Protein AF-A0A1G6PQA2-F1 (afdb_monomer)

Radius of gyration: 22.51 Å; Cα contacts (8 Å, |Δi|>4): 84; chains: 1; bounding box: 74×33×62 Å

Structure (mmCIF, N/CA/C/O backbone):
data_AF-A0A1G6PQA2-F1
#
_entry.id   AF-A0A1G6PQA2-F1
#
loop_
_atom_site.group_PDB
_atom_site.id
_atom_site.type_symbol
_atom_site.label_atom_id
_atom_site.label_alt_id
_atom_site.label_comp_id
_atom_site.label_asym_id
_atom_site.label_entity_id
_atom_site.label_seq_id
_atom_site.pdbx_PDB_ins_code
_atom_site.Cartn_x
_atom_site.Cartn_y
_atom_site.Cartn_z
_atom_site.occupancy
_atom_site.B_iso_or_equiv
_atom_site.auth_seq_id
_atom_site.auth_comp_id
_atom_site.auth_asym_id
_atom_site.auth_atom_id
_atom_site.pdbx_PDB_model_num
ATOM 1 N N . MET A 1 1 ? 29.888 3.402 -13.752 1.00 51.56 1 MET A N 1
ATOM 2 C CA . MET A 1 1 ? 29.545 2.666 -12.512 1.00 51.56 1 MET A CA 1
ATOM 3 C C . MET A 1 1 ? 28.657 1.493 -12.883 1.00 51.56 1 MET A C 1
ATOM 5 O O . MET A 1 1 ? 27.609 1.711 -13.474 1.00 51.56 1 MET A O 1
ATOM 9 N N . GLY A 1 2 ? 29.122 0.264 -12.653 1.00 61.19 2 GLY A N 1
ATOM 10 C CA . GLY A 1 2 ? 28.440 -0.940 -13.133 1.00 61.19 2 GLY A CA 1
ATOM 11 C C . GLY A 1 2 ? 27.165 -1.275 -12.340 1.00 61.19 2 GLY A C 1
ATOM 12 O O . GLY A 1 2 ? 27.090 -0.960 -11.150 1.00 61.19 2 GLY A O 1
ATOM 13 N N . PRO A 1 3 ? 26.182 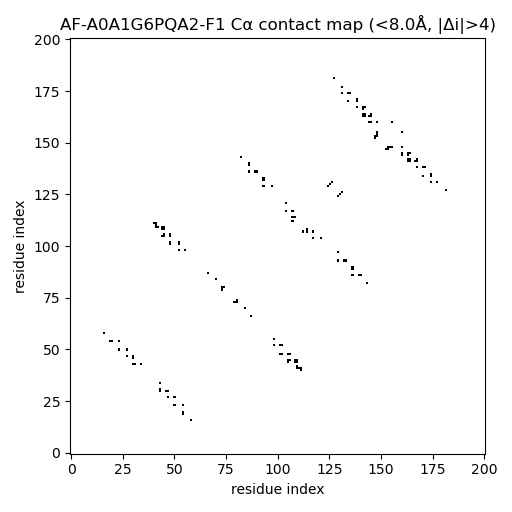-1.959 -12.957 1.00 58.78 3 PRO A N 1
ATOM 14 C CA . PRO A 1 3 ? 24.936 -2.378 -12.301 1.00 58.78 3 PRO A CA 1
ATOM 15 C C . PRO A 1 3 ? 25.154 -3.276 -11.067 1.00 58.78 3 PRO A C 1
ATOM 17 O O . PRO A 1 3 ? 24.277 -3.371 -10.211 1.00 58.78 3 PRO A O 1
ATOM 20 N N . SER A 1 4 ? 26.340 -3.874 -10.924 1.00 50.16 4 SER A N 1
ATOM 21 C CA . SER A 1 4 ? 26.757 -4.664 -9.761 1.00 50.16 4 SER A CA 1
ATOM 22 C C . SER A 1 4 ? 26.877 -3.850 -8.465 1.00 50.16 4 SER A C 1
ATOM 24 O O . SER A 1 4 ? 26.592 -4.383 -7.394 1.00 50.16 4 SER A O 1
ATOM 26 N N . MET A 1 5 ? 27.209 -2.555 -8.530 1.00 56.09 5 MET A N 1
ATOM 27 C CA . MET A 1 5 ? 27.285 -1.709 -7.327 1.00 56.09 5 MET A CA 1
ATOM 28 C C . MET A 1 5 ? 25.902 -1.336 -6.766 1.00 56.09 5 MET A C 1
ATOM 30 O O . MET A 1 5 ? 25.771 -1.112 -5.566 1.00 56.09 5 MET A O 1
ATOM 34 N N . ILE A 1 6 ? 24.853 -1.322 -7.598 1.00 52.78 6 ILE A N 1
ATOM 35 C CA . ILE A 1 6 ? 23.493 -0.950 -7.169 1.00 52.78 6 ILE A CA 1
ATOM 36 C C . ILE A 1 6 ? 22.819 -2.100 -6.402 1.00 52.78 6 ILE A C 1
ATOM 38 O O . ILE A 1 6 ? 22.112 -1.852 -5.426 1.00 52.78 6 ILE A O 1
ATOM 42 N N . LEU A 1 7 ? 23.069 -3.360 -6.783 1.00 51.31 7 LEU A N 1
ATOM 43 C CA . LEU A 1 7 ? 22.543 -4.516 -6.041 1.00 51.31 7 LEU A CA 1
ATOM 44 C C . LEU A 1 7 ? 23.201 -4.668 -4.662 1.00 51.31 7 LEU A C 1
ATOM 46 O O . LEU A 1 7 ? 22.522 -5.043 -3.708 1.00 51.31 7 LEU A O 1
ATOM 50 N N . ALA A 1 8 ? 24.488 -4.333 -4.540 1.00 53.09 8 ALA A N 1
ATOM 51 C CA . ALA A 1 8 ? 25.219 -4.421 -3.276 1.00 53.09 8 ALA A CA 1
ATOM 52 C C . ALA A 1 8 ? 24.773 -3.375 -2.239 1.00 53.09 8 ALA A C 1
ATOM 54 O O . ALA A 1 8 ? 24.941 -3.596 -1.045 1.00 53.09 8 ALA A O 1
ATOM 55 N N . GLN A 1 9 ? 24.184 -2.253 -2.669 1.00 52.81 9 GLN A N 1
ATOM 56 C CA . GLN A 1 9 ? 23.638 -1.254 -1.748 1.00 52.81 9 GLN A CA 1
ATOM 57 C C . GLN A 1 9 ? 22.196 -1.543 -1.326 1.00 52.81 9 GLN A C 1
ATOM 59 O O . GLN A 1 9 ? 21.799 -1.116 -0.249 1.00 52.81 9 GLN A O 1
ATOM 64 N N . LEU A 1 10 ? 21.413 -2.308 -2.095 1.00 51.62 10 LEU A N 1
ATOM 65 C CA . LEU A 1 10 ? 20.053 -2.670 -1.674 1.00 51.62 10 LEU A CA 1
ATOM 66 C C . LEU A 1 10 ? 20.034 -3.645 -0.484 1.00 51.62 10 LEU A C 1
ATOM 68 O O . LEU A 1 10 ? 19.106 -3.617 0.324 1.00 51.62 10 LEU A O 1
ATOM 72 N N . THR A 1 11 ? 21.048 -4.502 -0.360 1.00 55.28 11 THR A N 1
ATOM 73 C CA . THR A 1 11 ? 21.098 -5.534 0.682 1.00 55.28 11 THR A CA 1
ATOM 74 C C . THR A 1 11 ? 21.297 -4.984 2.103 1.00 55.28 11 THR A C 1
ATOM 76 O O . THR A 1 11 ? 20.494 -5.358 2.959 1.00 55.28 11 THR A O 1
ATOM 79 N N . PRO A 1 12 ? 22.251 -4.081 2.421 1.00 61.62 12 PRO A N 1
ATOM 80 C CA . PRO A 1 12 ? 22.445 -3.613 3.799 1.00 61.62 12 PRO A CA 1
ATOM 81 C C . PRO A 1 12 ? 21.242 -2.831 4.351 1.00 61.62 12 PRO A C 1
ATOM 83 O O . PRO A 1 12 ? 20.915 -2.962 5.535 1.00 61.62 12 PRO A O 1
ATOM 86 N N . PHE A 1 13 ? 20.537 -2.074 3.501 1.00 60.81 13 PHE A N 1
ATOM 87 C CA . PHE A 1 13 ? 19.320 -1.356 3.899 1.00 60.81 13 PHE A CA 1
ATOM 88 C C . PHE A 1 13 ? 18.142 -2.302 4.171 1.00 60.81 13 PHE A C 1
ATOM 90 O O . PHE A 1 13 ? 17.361 -2.069 5.093 1.00 60.81 13 PHE A O 1
ATOM 97 N N . GLY A 1 14 ? 18.036 -3.406 3.421 1.00 63.31 14 GLY A N 1
ATOM 98 C CA . GLY A 1 14 ? 17.024 -4.434 3.672 1.00 63.31 14 GLY A CA 1
ATOM 99 C C . GLY A 1 14 ? 17.181 -5.082 5.051 1.00 63.31 14 GLY A C 1
ATOM 100 O O . GLY A 1 14 ? 16.208 -5.205 5.795 1.00 63.31 14 GLY A O 1
ATOM 101 N N . TRP A 1 15 ? 18.413 -5.428 5.435 1.00 66.75 15 TRP A N 1
ATOM 102 C CA . TRP A 1 15 ? 18.694 -6.061 6.729 1.00 66.75 15 TRP A CA 1
ATOM 103 C C . TRP A 1 15 ? 18.472 -5.128 7.919 1.00 66.75 15 TRP A C 1
ATOM 105 O O . TRP A 1 15 ? 17.923 -5.555 8.933 1.00 66.75 15 TRP A O 1
ATOM 115 N N . THR A 1 16 ? 18.846 -3.852 7.798 1.00 69.81 16 THR A N 1
ATOM 116 C CA . THR A 1 16 ? 18.596 -2.856 8.854 1.00 69.81 16 THR A CA 1
ATOM 117 C C . THR A 1 16 ? 17.104 -2.609 9.053 1.00 69.81 16 THR A C 1
ATOM 119 O O . THR A 1 16 ? 16.653 -2.554 10.196 1.00 69.81 16 THR A O 1
ATOM 122 N N . LEU A 1 17 ? 16.313 -2.561 7.977 1.00 65.25 17 LEU A N 1
ATOM 123 C CA . LEU A 1 17 ? 14.852 -2.469 8.071 1.00 65.25 17 LEU A CA 1
ATOM 124 C C . LEU A 1 17 ? 14.231 -3.679 8.775 1.00 65.25 17 LEU A C 1
ATOM 126 O O . LEU A 1 17 ? 13.408 -3.507 9.675 1.00 65.25 17 LEU A O 1
ATOM 130 N N . ILE A 1 18 ? 14.649 -4.893 8.406 1.00 69.38 18 ILE A N 1
ATOM 131 C CA . ILE A 1 18 ? 14.173 -6.129 9.042 1.00 69.38 18 ILE A CA 1
ATOM 132 C C . ILE A 1 18 ? 14.554 -6.144 10.530 1.00 69.38 18 ILE A C 1
ATOM 134 O O . ILE A 1 18 ? 13.703 -6.419 11.377 1.00 69.38 18 ILE A O 1
ATOM 138 N N . ALA A 1 19 ? 15.797 -5.789 10.868 1.00 74.56 19 ALA A N 1
ATOM 139 C CA . ALA A 1 19 ? 16.272 -5.736 12.249 1.00 74.56 19 ALA A CA 1
ATOM 140 C C . ALA A 1 19 ? 15.490 -4.715 13.092 1.00 74.56 19 ALA A C 1
ATOM 142 O O . ALA A 1 19 ? 15.045 -5.041 14.193 1.00 74.56 19 ALA A O 1
ATOM 143 N N . VAL A 1 20 ? 15.253 -3.510 12.563 1.00 70.00 20 VAL A N 1
ATOM 144 C CA . VAL A 1 20 ? 14.445 -2.475 13.232 1.00 70.00 20 VAL A CA 1
ATOM 145 C C . VAL A 1 20 ? 13.002 -2.946 13.434 1.00 70.00 20 VAL A C 1
ATOM 147 O O . VAL A 1 20 ? 12.450 -2.762 14.523 1.00 70.00 20 VAL A O 1
ATOM 150 N N . MET A 1 21 ? 12.401 -3.614 12.441 1.00 69.12 21 MET A N 1
ATOM 151 C CA . MET A 1 21 ? 11.066 -4.205 12.584 1.00 69.12 21 MET A CA 1
ATOM 152 C C . MET A 1 21 ? 11.022 -5.231 13.721 1.00 69.12 21 MET A C 1
ATOM 154 O O . MET A 1 21 ? 10.142 -5.158 14.579 1.00 69.12 21 MET A O 1
ATOM 158 N N . ILE A 1 22 ? 11.980 -6.164 13.754 1.00 73.94 22 ILE A N 1
ATOM 159 C CA . ILE A 1 22 ? 12.042 -7.229 14.765 1.00 73.94 22 ILE A CA 1
ATOM 160 C C . ILE A 1 22 ? 12.225 -6.639 16.164 1.00 73.94 22 ILE A C 1
ATOM 162 O O . ILE A 1 22 ? 11.477 -6.995 17.077 1.00 73.94 22 ILE A O 1
ATOM 166 N N . VAL A 1 23 ? 13.175 -5.714 16.336 1.00 74.94 23 VAL A N 1
ATOM 167 C CA . VAL A 1 23 ? 13.426 -5.046 17.624 1.00 74.94 23 VAL A CA 1
ATOM 168 C C . VAL A 1 23 ? 12.170 -4.332 18.104 1.00 74.94 23 VAL A C 1
ATOM 170 O O . VAL A 1 23 ? 11.804 -4.441 19.276 1.00 74.94 23 VAL A O 1
ATOM 173 N N . SER A 1 24 ? 11.453 -3.664 17.204 1.00 70.00 24 SER A N 1
ATOM 174 C CA . SER A 1 24 ? 10.241 -2.973 17.607 1.00 70.00 24 SER A CA 1
ATOM 175 C C . SER A 1 24 ? 9.093 -3.907 17.986 1.00 70.00 24 SER A C 1
ATOM 177 O O . SER A 1 24 ? 8.357 -3.602 18.928 1.00 70.00 24 SER A O 1
ATOM 179 N N . VAL A 1 25 ? 8.932 -5.037 17.294 1.00 70.94 25 VAL A N 1
ATOM 180 C CA . VAL A 1 25 ? 7.960 -6.069 17.687 1.00 70.94 25 VAL A CA 1
ATOM 181 C C . VAL A 1 25 ? 8.329 -6.630 19.061 1.00 70.94 25 VAL A C 1
ATOM 183 O O . VAL A 1 25 ? 7.458 -6.770 19.919 1.00 70.94 25 VAL A O 1
ATOM 186 N N . PHE A 1 26 ? 9.618 -6.867 19.321 1.00 75.69 26 PHE A N 1
ATOM 187 C CA . PHE A 1 26 ? 10.103 -7.313 20.628 1.00 75.69 26 PHE A CA 1
ATOM 188 C C . PHE A 1 26 ? 9.786 -6.318 21.747 1.00 75.69 26 PHE A C 1
ATOM 190 O O . PHE A 1 26 ? 9.311 -6.729 22.807 1.00 75.69 26 PHE A O 1
ATOM 197 N N . ILE A 1 27 ? 10.004 -5.019 21.522 1.00 73.12 27 ILE A N 1
ATOM 198 C CA . ILE A 1 27 ? 9.677 -3.968 22.498 1.00 73.12 27 ILE A CA 1
ATOM 199 C C . ILE A 1 27 ? 8.171 -3.954 22.780 1.00 73.12 27 ILE A C 1
ATOM 201 O O . ILE A 1 27 ? 7.770 -3.948 23.947 1.00 73.12 27 ILE A O 1
ATOM 205 N N . ALA A 1 28 ? 7.342 -4.034 21.735 1.00 66.50 28 ALA A N 1
ATOM 206 C CA . ALA A 1 28 ? 5.889 -4.072 21.871 1.00 66.50 28 ALA A CA 1
ATOM 207 C C . ALA A 1 28 ? 5.407 -5.305 22.660 1.00 66.50 28 ALA A C 1
ATOM 209 O O . ALA A 1 28 ? 4.596 -5.171 23.578 1.00 66.50 28 ALA A O 1
ATOM 210 N N . LEU A 1 29 ? 5.946 -6.495 22.368 1.00 67.00 29 LEU A N 1
ATOM 211 C CA . LEU A 1 29 ? 5.621 -7.733 23.087 1.00 67.00 29 LEU A CA 1
ATOM 212 C C . LEU A 1 29 ? 6.075 -7.689 24.552 1.00 67.00 29 LEU A C 1
ATOM 214 O O . LEU A 1 29 ? 5.344 -8.130 25.443 1.00 67.00 29 LEU A O 1
ATOM 218 N N . LYS A 1 30 ? 7.260 -7.128 24.824 1.00 72.94 30 LYS A N 1
ATOM 219 C CA . LYS A 1 30 ? 7.785 -6.997 26.191 1.00 72.94 30 LYS A CA 1
ATOM 220 C C . LYS A 1 30 ? 6.944 -6.025 27.024 1.00 72.94 30 LYS A C 1
ATOM 222 O O . LYS A 1 30 ? 6.735 -6.276 28.210 1.00 72.94 30 LYS A O 1
ATOM 227 N N . PHE A 1 31 ? 6.420 -4.965 26.405 1.00 63.25 31 PHE A N 1
ATOM 228 C CA . PHE A 1 31 ? 5.457 -4.056 27.033 1.00 63.25 31 PHE A CA 1
ATOM 229 C C . PHE A 1 31 ? 4.122 -4.750 27.321 1.00 63.25 31 PHE A C 1
ATOM 231 O O . PHE A 1 31 ? 3.599 -4.637 28.431 1.00 63.25 31 PHE A O 1
ATOM 238 N N . LEU A 1 32 ? 3.612 -5.535 26.365 1.00 58.34 32 LEU A N 1
ATOM 239 C CA . LEU A 1 32 ? 2.364 -6.284 26.527 1.00 58.34 32 LEU A CA 1
ATOM 240 C C . LEU A 1 32 ? 2.436 -7.238 27.727 1.00 58.34 32 LEU A C 1
ATOM 242 O O . LEU A 1 32 ? 1.533 -7.269 28.557 1.00 58.34 32 LEU A O 1
ATOM 246 N N . LYS A 1 33 ? 3.555 -7.960 27.863 1.00 67.38 33 LYS A N 1
ATOM 247 C CA . LYS A 1 33 ? 3.751 -8.960 28.922 1.00 67.38 33 LYS A CA 1
ATOM 248 C C . LYS A 1 33 ? 3.895 -8.354 30.324 1.00 67.38 33 LYS A C 1
ATOM 250 O O . LYS A 1 33 ? 3.686 -9.053 31.308 1.00 67.38 33 LYS A O 1
ATOM 255 N N . ARG A 1 34 ? 4.263 -7.072 30.433 1.00 64.69 34 ARG A N 1
ATOM 256 C CA . ARG A 1 34 ? 4.455 -6.381 31.722 1.00 64.69 34 ARG A CA 1
ATOM 257 C C . ARG A 1 34 ? 3.184 -5.708 32.243 1.00 64.69 34 ARG A C 1
ATOM 259 O O . ARG A 1 34 ? 3.191 -5.176 33.350 1.00 64.69 34 ARG A O 1
ATOM 266 N N . THR A 1 35 ? 2.114 -5.699 31.450 1.00 57.47 35 THR A N 1
ATOM 267 C CA . THR A 1 35 ? 0.882 -4.990 31.793 1.00 57.47 35 THR A CA 1
ATOM 268 C C . THR A 1 35 ? -0.013 -5.897 32.638 1.00 57.47 35 THR A C 1
ATOM 270 O O . THR A 1 35 ? -0.510 -6.909 32.153 1.00 57.47 35 THR A O 1
ATOM 273 N N . ASN A 1 36 ? -0.201 -5.546 33.913 1.00 67.94 36 ASN A N 1
ATOM 274 C CA . ASN A 1 36 ? -1.102 -6.261 34.820 1.00 67.94 36 ASN A CA 1
ATOM 275 C C . ASN A 1 36 ? -2.562 -6.138 34.334 1.00 67.94 36 ASN A C 1
ATOM 277 O O . ASN A 1 36 ? -2.974 -5.025 33.983 1.00 67.94 36 ASN A O 1
ATOM 281 N N . PRO A 1 37 ? -3.361 -7.223 34.354 1.00 63.66 37 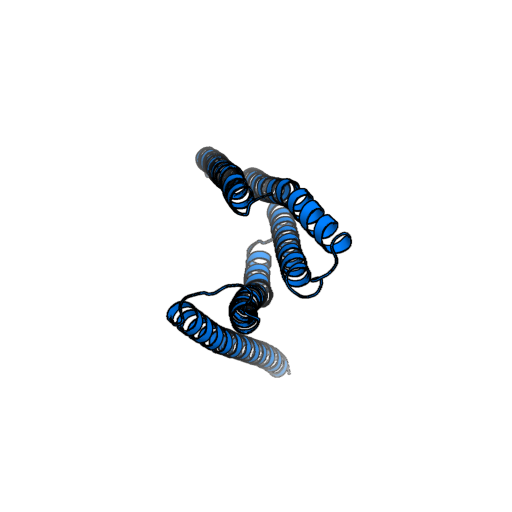PRO A N 1
ATOM 282 C CA . PRO A 1 37 ? -4.737 -7.230 33.847 1.00 63.66 37 PRO A CA 1
ATOM 283 C C . PRO A 1 37 ? -5.693 -6.293 34.605 1.00 63.66 37 PRO A C 1
ATOM 285 O O . PRO A 1 37 ? -6.714 -5.903 34.050 1.00 63.66 37 PRO A O 1
ATOM 288 N N . GLU A 1 38 ? -5.352 -5.871 35.827 1.00 73.94 38 GLU A N 1
ATOM 289 C CA . GLU A 1 38 ? -6.134 -4.888 36.598 1.00 73.94 38 GLU A CA 1
ATOM 290 C C . GLU A 1 38 ? -5.767 -3.419 36.319 1.00 73.94 38 GLU A C 1
ATOM 292 O O . GLU A 1 38 ? -6.434 -2.498 36.794 1.00 73.94 38 GLU A O 1
ATOM 297 N N . SER A 1 39 ? -4.700 -3.156 35.559 1.00 62.59 39 SER A N 1
ATOM 298 C CA . SER A 1 39 ? -4.259 -1.780 35.319 1.00 62.59 39 SER A CA 1
ATOM 299 C C . SER A 1 39 ? -5.160 -1.070 34.302 1.00 62.59 39 SER A C 1
ATOM 301 O O . SER A 1 39 ? -5.504 -1.609 33.250 1.00 62.59 39 SER A O 1
ATOM 303 N N . LYS A 1 40 ? -5.561 0.166 34.631 1.00 58.91 40 LYS A N 1
ATOM 304 C CA . LYS A 1 40 ? -6.466 0.988 33.814 1.00 58.91 40 LYS A CA 1
ATOM 305 C C . LYS A 1 40 ? -5.979 1.031 32.349 1.00 58.91 40 LYS A C 1
ATOM 307 O O . LYS A 1 40 ? -4.816 1.368 32.115 1.00 58.91 40 LYS A O 1
ATOM 312 N N . PRO A 1 41 ? -6.856 0.792 31.356 1.00 57.25 41 PRO A N 1
ATOM 313 C CA . PRO A 1 41 ? -6.491 0.540 29.952 1.00 57.25 41 PRO A CA 1
ATOM 314 C C . PRO A 1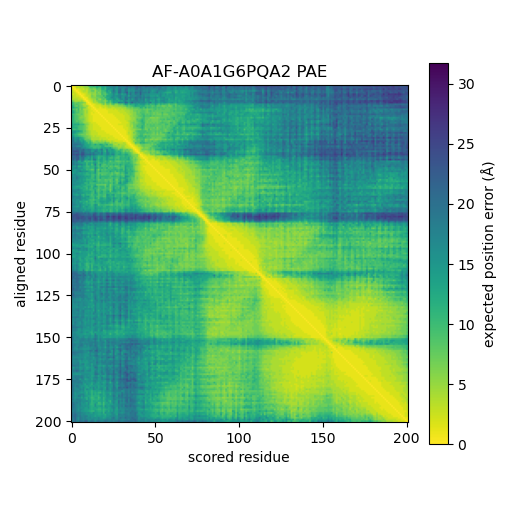 41 ? -5.808 1.706 29.208 1.00 57.25 41 PRO A C 1
ATOM 316 O O . PRO A 1 41 ? -5.445 1.561 28.043 1.00 57.25 41 PRO A O 1
ATOM 319 N N . GLY A 1 42 ? -5.610 2.861 29.849 1.00 55.75 42 GLY A N 1
ATOM 320 C CA . GLY A 1 42 ? -5.054 4.056 29.213 1.00 55.75 42 GLY A CA 1
ATOM 321 C C . GLY A 1 42 ? -3.549 3.991 28.932 1.00 55.75 42 GLY A C 1
ATOM 322 O O . GLY A 1 42 ? -3.113 4.444 27.880 1.00 55.75 42 GLY A O 1
ATOM 323 N N . CYS A 1 43 ? -2.734 3.417 29.825 1.00 63.91 43 CYS A N 1
ATOM 324 C CA . CYS A 1 43 ? -1.274 3.590 29.739 1.00 63.91 43 CYS A CA 1
ATOM 325 C C . CYS A 1 43 ? -0.603 2.636 28.729 1.00 63.91 43 CYS A C 1
ATOM 327 O O . CYS A 1 43 ? 0.253 3.044 27.944 1.00 63.91 43 CYS A O 1
ATOM 329 N N . ALA A 1 44 ? -1.042 1.374 28.678 1.00 62.91 44 ALA A N 1
ATOM 330 C CA . ALA A 1 44 ? -0.482 0.378 27.757 1.00 62.91 44 ALA A CA 1
ATOM 331 C C . ALA A 1 44 ? -0.829 0.662 26.285 1.00 62.91 44 ALA A C 1
ATOM 333 O O . ALA A 1 44 ? -0.012 0.434 25.392 1.00 62.91 44 ALA A O 1
ATOM 334 N N . GLY A 1 45 ? -2.016 1.222 26.032 1.00 64.75 45 GLY A N 1
ATOM 335 C CA . GLY A 1 45 ? -2.429 1.643 24.695 1.00 64.75 45 GLY A CA 1
ATOM 336 C C . GLY A 1 45 ? -1.563 2.757 24.126 1.00 64.75 45 GLY A C 1
ATOM 337 O O . GLY A 1 45 ? -1.137 2.681 22.975 1.00 64.75 45 GLY A O 1
ATOM 338 N N . VAL A 1 46 ? -1.257 3.767 24.946 1.00 67.19 46 VAL A N 1
ATOM 339 C CA . VAL A 1 46 ? -0.419 4.904 24.540 1.00 67.19 46 VAL A CA 1
ATOM 340 C C . VAL A 1 46 ? 0.987 4.440 24.164 1.00 67.19 46 VAL A C 1
ATOM 342 O O . VAL A 1 46 ? 1.496 4.847 23.123 1.00 67.19 46 VAL A O 1
ATOM 345 N N . ALA A 1 47 ? 1.591 3.543 24.950 1.00 68.12 47 ALA A N 1
ATOM 346 C CA . ALA A 1 47 ? 2.919 3.004 24.653 1.00 68.12 47 ALA A CA 1
ATOM 347 C C . ALA A 1 47 ? 2.953 2.219 23.328 1.00 68.12 47 ALA A C 1
ATOM 349 O O . ALA A 1 47 ? 3.889 2.364 22.538 1.00 68.12 47 ALA A O 1
ATOM 350 N N . TYR A 1 48 ? 1.915 1.428 23.047 1.00 66.81 48 TYR A N 1
ATOM 351 C CA . TYR A 1 48 ? 1.806 0.676 21.796 1.00 66.81 48 TYR A CA 1
ATOM 352 C C . TYR A 1 48 ? 1.657 1.602 20.581 1.00 66.81 48 TYR A C 1
ATOM 354 O O . TYR A 1 48 ? 2.370 1.454 19.588 1.00 66.81 48 TYR A O 1
ATOM 362 N N . VAL A 1 49 ? 0.787 2.610 20.689 1.00 69.25 49 VAL A N 1
ATOM 363 C CA . VAL A 1 49 ? 0.592 3.634 19.652 1.00 69.25 49 VAL A CA 1
ATOM 364 C C . VAL A 1 49 ? 1.878 4.417 19.404 1.00 69.25 49 VAL A C 1
ATOM 366 O O . VAL A 1 49 ? 2.275 4.584 18.254 1.00 69.25 49 VAL A O 1
ATOM 369 N N . ALA A 1 50 ? 2.553 4.860 20.467 1.00 72.06 50 ALA A N 1
ATOM 370 C CA . ALA A 1 50 ? 3.809 5.594 20.365 1.00 72.06 50 ALA A CA 1
ATOM 371 C C . ALA A 1 50 ? 4.898 4.753 19.688 1.00 72.06 50 ALA A C 1
ATOM 373 O O . ALA A 1 50 ? 5.621 5.261 18.835 1.00 72.06 50 ALA A O 1
ATOM 374 N N . THR A 1 51 ? 4.962 3.455 20.002 1.00 71.00 51 THR A N 1
ATOM 375 C CA . THR A 1 51 ? 5.901 2.521 19.367 1.00 71.00 51 THR A CA 1
ATOM 376 C C . THR A 1 51 ? 5.612 2.394 17.871 1.00 71.00 51 THR A C 1
ATOM 378 O O . THR A 1 51 ? 6.520 2.566 17.065 1.00 71.00 51 THR A O 1
ATOM 381 N N . ILE A 1 52 ? 4.353 2.178 17.472 1.00 71.50 52 ILE A N 1
ATOM 382 C CA . ILE A 1 52 ? 3.973 2.097 16.050 1.00 71.50 52 ILE A CA 1
ATOM 383 C C . ILE A 1 52 ? 4.301 3.399 15.312 1.00 71.50 52 ILE A C 1
ATOM 385 O O . ILE A 1 52 ? 4.906 3.356 14.240 1.00 71.50 52 ILE A O 1
ATOM 389 N N . CYS A 1 53 ? 3.948 4.553 15.884 1.00 70.12 53 CYS A N 1
ATOM 390 C CA . CYS A 1 53 ? 4.275 5.854 15.302 1.00 70.12 53 CYS A CA 1
ATOM 391 C C . CYS A 1 53 ? 5.789 6.040 15.146 1.00 70.12 53 CYS A C 1
ATOM 393 O O . CYS A 1 53 ? 6.233 6.529 14.111 1.00 70.12 53 CYS A O 1
ATOM 395 N N . PHE A 1 54 ? 6.581 5.609 16.131 1.00 76.44 54 PHE A N 1
ATOM 396 C CA . PHE A 1 54 ? 8.038 5.691 16.089 1.00 76.44 54 PHE A CA 1
ATOM 397 C C . PHE A 1 54 ? 8.643 4.808 14.988 1.00 76.44 54 PHE A C 1
ATOM 399 O O . PHE A 1 54 ? 9.472 5.291 14.222 1.00 76.44 54 PHE A O 1
ATOM 406 N N . ILE A 1 55 ? 8.188 3.556 14.836 1.00 72.31 55 ILE A N 1
ATOM 407 C CA . ILE A 1 55 ? 8.629 2.668 13.738 1.00 72.31 55 ILE A CA 1
ATOM 408 C C . ILE A 1 55 ? 8.361 3.317 12.387 1.00 72.31 55 ILE A C 1
ATOM 410 O O . ILE A 1 55 ? 9.225 3.350 11.513 1.00 72.31 55 ILE A O 1
ATOM 414 N N . LEU A 1 56 ? 7.138 3.807 12.209 1.00 69.00 56 LEU A N 1
ATOM 415 C CA . LEU A 1 56 ? 6.703 4.371 10.944 1.00 69.00 56 LEU A CA 1
ATOM 416 C C . LEU A 1 56 ? 7.463 5.662 10.626 1.00 69.00 56 LEU A C 1
ATOM 418 O O . LEU A 1 56 ? 7.865 5.876 9.486 1.00 69.00 56 LEU A O 1
ATOM 422 N N . PHE A 1 57 ? 7.720 6.487 11.639 1.00 74.12 57 PHE A N 1
ATOM 423 C CA . PHE A 1 57 ? 8.538 7.684 11.509 1.00 74.12 57 PHE A CA 1
ATOM 424 C C . PHE A 1 57 ? 9.985 7.355 11.126 1.00 74.12 57 PHE A C 1
ATOM 426 O O . PHE A 1 57 ? 10.519 7.959 10.198 1.00 74.12 57 PHE A O 1
ATOM 433 N N . LEU A 1 58 ? 10.597 6.353 11.767 1.00 74.62 58 LEU A N 1
ATOM 434 C CA . LEU A 1 58 ? 11.927 5.870 11.388 1.00 74.62 58 LEU A CA 1
ATOM 435 C C . LEU A 1 58 ? 11.953 5.347 9.952 1.00 74.62 58 LEU A C 1
ATOM 437 O O . LEU A 1 58 ? 12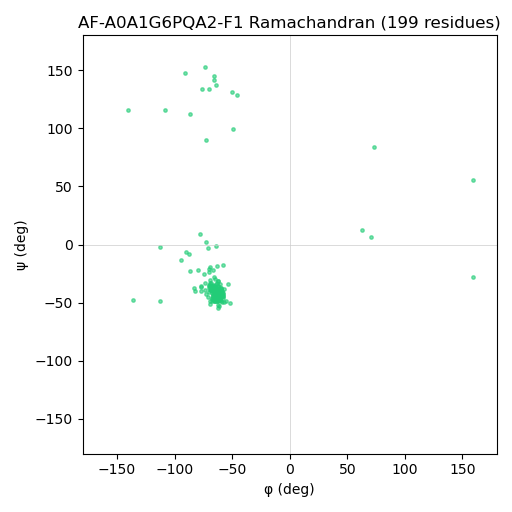.890 5.641 9.213 1.00 74.62 58 LEU A O 1
ATOM 441 N N . PHE A 1 59 ? 10.916 4.622 9.534 1.00 72.81 59 PHE A N 1
ATOM 442 C CA . PHE A 1 59 ? 10.811 4.156 8.157 1.00 72.81 59 PHE A CA 1
ATOM 443 C C . PHE A 1 59 ? 10.788 5.336 7.181 1.00 72.81 59 PHE A C 1
ATOM 445 O O . PHE A 1 59 ? 11.569 5.353 6.235 1.00 72.81 59 PHE A O 1
ATOM 452 N N . VAL A 1 60 ? 9.950 6.347 7.428 1.00 75.06 60 VAL A N 1
ATOM 453 C CA . VAL A 1 60 ? 9.875 7.555 6.589 1.00 75.06 60 VAL A CA 1
ATOM 454 C C . VAL A 1 60 ? 11.208 8.296 6.549 1.00 75.06 60 VAL A C 1
ATOM 456 O O . VAL A 1 60 ? 11.635 8.683 5.463 1.00 75.06 60 VAL A O 1
ATOM 459 N N . LEU A 1 61 ? 11.895 8.442 7.685 1.00 75.75 61 LEU A N 1
ATOM 460 C CA . LEU A 1 61 ? 13.210 9.087 7.747 1.00 75.75 61 LEU A CA 1
ATOM 461 C C . LEU A 1 61 ? 14.279 8.353 6.933 1.00 75.75 61 LEU A C 1
ATOM 463 O O . LEU A 1 61 ? 15.136 9.006 6.346 1.00 75.75 61 LEU A O 1
ATOM 467 N N . VAL A 1 62 ? 14.235 7.021 6.879 1.00 75.12 62 VAL A N 1
ATOM 468 C CA . VAL A 1 62 ? 15.166 6.223 6.065 1.00 75.12 62 VAL A CA 1
ATOM 469 C C . VAL A 1 62 ? 14.775 6.260 4.586 1.00 75.12 62 VAL A C 1
ATOM 471 O O . VAL A 1 62 ? 15.643 6.317 3.715 1.00 75.12 62 VAL A O 1
ATOM 474 N N . PHE A 1 63 ? 13.477 6.263 4.281 1.00 70.88 63 PHE A N 1
ATOM 475 C CA . PHE A 1 63 ? 12.990 6.212 2.904 1.00 70.88 63 PHE A CA 1
ATOM 476 C C . PHE A 1 63 ? 13.112 7.564 2.180 1.00 70.88 63 PHE A C 1
ATOM 478 O O . PHE A 1 63 ? 13.516 7.591 1.021 1.00 70.88 63 PHE A O 1
ATOM 485 N N . LEU A 1 64 ? 12.834 8.695 2.842 1.00 74.50 64 LEU A N 1
ATOM 486 C CA . LEU A 1 64 ? 12.918 10.041 2.246 1.00 74.50 64 LEU A CA 1
ATOM 487 C C . LEU A 1 64 ? 14.250 10.363 1.541 1.00 74.50 64 LEU A C 1
ATOM 489 O O . LEU A 1 64 ? 14.210 10.829 0.403 1.00 74.50 64 LEU A O 1
ATOM 493 N N . PRO A 1 65 ? 15.429 10.148 2.150 1.00 72.38 65 PRO A N 1
ATOM 494 C CA . PRO A 1 65 ? 16.699 10.458 1.500 1.00 72.38 65 PRO A CA 1
ATOM 495 C C . PRO A 1 65 ? 16.992 9.527 0.316 1.00 72.38 65 PRO A C 1
ATOM 497 O O . PRO A 1 65 ? 17.534 9.987 -0.689 1.00 72.38 65 PRO A O 1
ATOM 500 N N . LEU A 1 66 ? 16.569 8.256 0.375 1.00 70.81 66 LEU A N 1
ATOM 501 C CA . LEU A 1 66 ? 16.684 7.323 -0.755 1.00 70.81 66 LEU A CA 1
ATOM 502 C C . LEU A 1 66 ? 15.829 7.775 -1.946 1.00 70.81 66 LEU A C 1
ATOM 504 O O . LEU A 1 66 ? 16.257 7.686 -3.097 1.00 70.81 66 LEU A O 1
ATOM 508 N N . LEU A 1 67 ? 14.636 8.299 -1.667 1.00 67.62 67 LEU A N 1
ATOM 509 C CA . LEU A 1 67 ? 13.750 8.884 -2.672 1.00 67.62 67 LEU A CA 1
ATOM 510 C C . LEU A 1 67 ? 14.319 10.167 -3.257 1.00 67.62 67 LEU A C 1
ATOM 512 O O . LEU A 1 67 ? 14.331 10.331 -4.472 1.00 67.62 67 LEU A O 1
ATOM 516 N N . SER A 1 68 ? 14.817 11.051 -2.393 1.00 71.06 68 SER A N 1
ATOM 517 C CA . SER A 1 68 ? 15.432 12.312 -2.790 1.00 71.06 68 SER A CA 1
ATOM 518 C C . SER A 1 68 ? 16.570 12.059 -3.776 1.00 71.06 68 SER A C 1
ATOM 520 O O . SER A 1 68 ? 16.558 12.611 -4.871 1.00 71.06 68 SER A O 1
ATOM 522 N N . GLN A 1 69 ? 17.481 11.124 -3.482 1.00 72.38 69 GLN A N 1
ATOM 523 C CA . GLN A 1 69 ? 18.561 10.782 -4.413 1.00 72.38 69 GLN A CA 1
ATOM 524 C C . GLN A 1 69 ? 18.061 10.262 -5.768 1.00 72.38 69 GLN A C 1
ATOM 526 O O . GLN A 1 69 ? 18.637 10.604 -6.800 1.00 72.38 69 GLN A O 1
ATOM 531 N N . ARG A 1 70 ? 16.980 9.472 -5.790 1.00 66.88 70 ARG A N 1
ATOM 532 C CA . ARG A 1 70 ? 16.371 8.986 -7.040 1.00 66.88 70 ARG A CA 1
ATOM 533 C C . ARG A 1 70 ? 15.733 10.115 -7.846 1.00 66.88 70 ARG A C 1
ATOM 535 O O . ARG A 1 70 ? 15.919 10.153 -9.057 1.00 66.88 70 ARG A O 1
ATOM 542 N N . ILE A 1 71 ? 15.043 11.037 -7.179 1.00 67.88 71 ILE A N 1
ATOM 543 C CA . ILE A 1 71 ? 14.418 12.209 -7.804 1.00 67.88 71 ILE A CA 1
ATOM 544 C C . ILE A 1 71 ? 15.496 13.157 -8.346 1.00 67.88 71 ILE A C 1
ATOM 546 O O . ILE A 1 71 ? 15.419 13.584 -9.492 1.00 67.88 71 ILE A O 1
ATOM 550 N N . TYR A 1 72 ? 16.552 13.430 -7.576 1.00 67.88 72 TYR A N 1
ATOM 551 C CA . TYR A 1 72 ? 17.662 14.277 -8.023 1.00 67.88 72 TYR A CA 1
ATOM 552 C C . TYR A 1 72 ? 18.386 13.699 -9.249 1.00 67.88 72 TYR A C 1
ATOM 554 O O . TYR A 1 72 ? 18.736 14.447 -10.163 1.00 67.88 72 TYR A O 1
ATOM 562 N N . GLN A 1 73 ? 18.572 12.376 -9.315 1.00 68.00 73 GLN A N 1
ATOM 563 C CA . GLN A 1 73 ? 19.135 11.718 -10.501 1.00 68.00 73 GLN A CA 1
ATOM 564 C C . GLN A 1 73 ? 18.175 11.743 -11.700 1.00 68.00 73 GLN A C 1
ATOM 566 O O . GLN A 1 73 ? 18.633 11.906 -12.827 1.00 68.00 73 GLN A O 1
ATOM 571 N N . GLY A 1 74 ? 16.862 11.632 -11.469 1.00 63.50 74 GLY A N 1
ATOM 572 C CA . GLY A 1 74 ? 15.840 11.766 -12.514 1.00 63.50 74 GLY A CA 1
ATOM 573 C C . GLY A 1 74 ? 15.774 13.170 -13.124 1.00 63.50 74 GLY A C 1
ATOM 574 O O . GLY A 1 74 ? 15.609 13.307 -14.331 1.00 63.50 74 GLY A O 1
ATOM 575 N N . ILE A 1 75 ? 15.990 14.212 -12.313 1.00 65.56 75 ILE A N 1
ATOM 576 C CA . ILE A 1 75 ? 15.985 15.616 -12.763 1.00 65.56 75 ILE A CA 1
ATOM 577 C C . ILE A 1 75 ? 17.246 15.970 -13.569 1.00 65.56 75 ILE A C 1
ATOM 579 O O . ILE A 1 75 ? 17.188 16.799 -14.473 1.00 65.56 75 ILE A O 1
ATOM 583 N N . THR A 1 76 ? 18.392 15.369 -13.238 1.00 72.69 76 THR A N 1
ATOM 584 C CA . THR A 1 76 ? 19.697 15.736 -13.825 1.00 72.69 76 THR A CA 1
ATOM 585 C C . THR A 1 76 ? 20.116 14.889 -15.030 1.00 72.69 76 THR A C 1
ATOM 587 O O . THR A 1 76 ? 21.038 15.282 -15.740 1.00 72.69 76 THR A O 1
ATOM 590 N N . GLY A 1 77 ? 19.455 13.757 -15.293 1.00 57.81 77 GLY A N 1
ATOM 591 C CA . GLY A 1 77 ? 19.770 12.866 -16.412 1.00 57.81 77 GLY A CA 1
ATOM 592 C C . GLY A 1 77 ? 18.726 12.908 -17.528 1.00 57.81 77 GLY A C 1
ATOM 593 O O . GLY A 1 77 ? 17.591 12.476 -17.340 1.00 57.81 77 GLY A O 1
ATOM 594 N N . GLU A 1 78 ? 19.122 13.369 -18.716 1.00 61.75 78 GLU A N 1
ATOM 595 C CA . GLU A 1 78 ? 18.361 13.199 -19.958 1.00 61.75 78 GLU A CA 1
ATOM 596 C C . GLU A 1 78 ? 17.852 11.749 -20.106 1.00 61.75 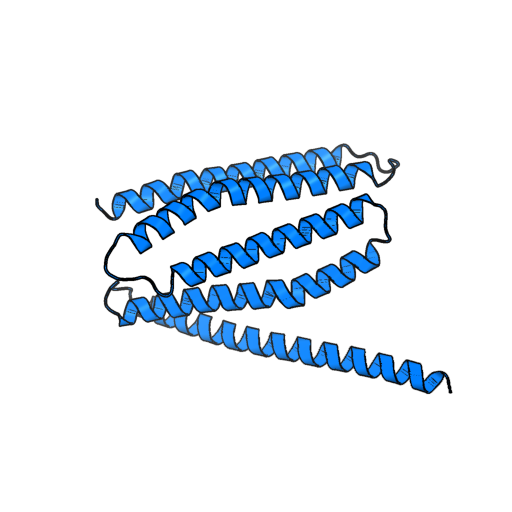78 GLU A C 1
ATOM 598 O O . GLU A 1 78 ? 18.626 10.795 -20.047 1.00 61.75 78 GLU A O 1
ATOM 603 N N . ARG A 1 79 ? 16.544 11.600 -20.366 1.00 56.94 79 ARG A N 1
ATOM 604 C CA . ARG A 1 79 ? 15.805 10.341 -20.604 1.00 56.94 79 ARG A CA 1
ATOM 605 C C . ARG A 1 79 ? 15.560 9.445 -19.377 1.00 56.94 79 ARG A C 1
ATOM 607 O O . ARG A 1 79 ? 16.168 8.397 -19.199 1.00 56.94 79 ARG A O 1
ATOM 614 N N . SER A 1 80 ? 14.494 9.774 -18.644 1.00 52.16 80 SER A N 1
ATOM 615 C CA . SER A 1 80 ? 13.275 8.939 -18.514 1.00 52.16 80 SER A CA 1
ATOM 616 C C . SER A 1 80 ? 12.483 9.313 -17.249 1.00 52.16 80 SER A C 1
ATOM 618 O O . SER A 1 80 ? 12.169 8.459 -16.417 1.00 52.16 80 SER A O 1
ATOM 620 N N . GLY A 1 81 ? 12.126 10.591 -17.116 1.00 60.31 81 GLY A N 1
ATOM 621 C CA . GLY A 1 81 ? 11.031 11.004 -16.242 1.00 60.31 81 GLY A CA 1
ATOM 622 C C . GLY A 1 81 ? 9.707 10.533 -16.841 1.00 60.31 81 GLY A C 1
ATOM 623 O O . GLY A 1 81 ? 9.478 10.683 -18.042 1.00 60.31 81 GLY A O 1
ATOM 624 N N . GLY A 1 82 ? 8.834 9.940 -16.029 1.00 67.12 82 GLY A N 1
ATOM 625 C CA . GLY A 1 82 ? 7.448 9.789 -16.474 1.00 67.12 82 GLY A CA 1
ATOM 626 C C . GLY A 1 82 ? 6.603 8.731 -15.791 1.00 67.12 82 GLY A C 1
ATOM 627 O O . GLY A 1 82 ? 5.400 8.931 -15.717 1.00 67.12 82 GLY A O 1
ATOM 628 N N . PHE A 1 83 ? 7.160 7.639 -15.257 1.00 69.00 83 PHE A N 1
ATOM 629 C CA . PHE A 1 83 ? 6.312 6.608 -14.627 1.00 69.00 83 PHE A CA 1
ATOM 630 C C . PHE A 1 83 ? 6.846 6.079 -13.302 1.00 69.00 83 PHE A C 1
ATOM 632 O O . PHE A 1 83 ? 6.112 6.047 -12.317 1.00 69.00 83 PHE A O 1
ATOM 639 N N . LEU A 1 84 ? 8.133 5.726 -13.233 1.00 64.81 84 LEU A N 1
ATOM 640 C CA . LEU A 1 84 ? 8.720 5.209 -11.995 1.00 64.81 84 LEU A CA 1
ATOM 641 C C . LEU A 1 84 ? 8.668 6.249 -10.863 1.00 64.81 84 LEU A C 1
ATOM 643 O O . LEU A 1 84 ? 8.386 5.907 -9.718 1.00 64.81 84 LEU A O 1
ATOM 647 N N . GLU A 1 85 ? 8.877 7.524 -11.197 1.00 72.88 85 GLU A N 1
ATOM 648 C CA . GLU A 1 85 ? 8.758 8.647 -10.261 1.00 72.88 85 GLU A CA 1
ATOM 649 C C . GLU A 1 85 ? 7.340 8.747 -9.692 1.00 72.88 85 GLU A C 1
ATOM 651 O O . GLU A 1 85 ? 7.173 8.826 -8.479 1.00 72.88 85 GLU A O 1
ATOM 656 N N . TRP A 1 86 ? 6.312 8.628 -10.536 1.00 74.12 86 TRP A N 1
ATOM 657 C CA . TRP A 1 86 ? 4.913 8.694 -10.109 1.00 74.12 86 TRP A CA 1
ATOM 658 C C . TRP A 1 86 ? 4.480 7.488 -9.285 1.00 74.12 86 TRP A C 1
ATOM 660 O O . TRP A 1 86 ? 3.776 7.670 -8.293 1.00 74.12 86 TRP A O 1
ATOM 670 N N . ILE A 1 87 ? 4.928 6.274 -9.633 1.00 74.50 87 ILE A N 1
ATOM 671 C CA . ILE A 1 87 ? 4.704 5.094 -8.780 1.00 74.50 87 ILE A CA 1
ATOM 672 C C . ILE A 1 87 ? 5.303 5.353 -7.404 1.00 74.50 87 ILE A C 1
ATOM 674 O O . ILE A 1 87 ? 4.671 5.087 -6.385 1.00 74.50 87 ILE A O 1
ATOM 678 N N . THR A 1 88 ? 6.523 5.878 -7.376 1.00 72.94 88 THR A N 1
ATOM 679 C CA . THR A 1 88 ? 7.249 6.091 -6.132 1.00 72.94 88 THR A CA 1
ATOM 680 C C . THR A 1 88 ? 6.556 7.151 -5.275 1.00 72.94 88 THR A C 1
ATOM 682 O O . THR A 1 88 ? 6.253 6.885 -4.114 1.00 72.94 88 THR A O 1
ATOM 685 N N . VAL A 1 89 ? 6.202 8.299 -5.859 1.00 76.75 89 VAL A N 1
ATOM 686 C CA . VAL A 1 89 ? 5.423 9.357 -5.194 1.00 76.75 89 VAL A CA 1
ATOM 687 C C . VAL A 1 89 ? 4.074 8.821 -4.702 1.00 76.75 89 VAL A C 1
ATOM 689 O O . VAL A 1 89 ? 3.685 9.085 -3.563 1.00 76.75 89 VAL A O 1
ATOM 692 N N . GLY A 1 90 ? 3.387 8.010 -5.511 1.00 78.31 90 GLY A N 1
ATOM 693 C CA . GLY A 1 90 ? 2.135 7.354 -5.133 1.00 78.31 90 GLY A CA 1
ATOM 694 C C . GLY A 1 90 ? 2.303 6.397 -3.951 1.00 78.31 90 GLY A C 1
ATOM 695 O O . GLY A 1 90 ? 1.512 6.435 -3.009 1.00 78.31 90 GLY A O 1
ATOM 696 N N . GLY A 1 91 ? 3.368 5.594 -3.945 1.00 75.25 91 GLY A N 1
ATOM 697 C CA . GLY A 1 91 ? 3.717 4.711 -2.833 1.00 75.25 91 GLY A CA 1
ATOM 698 C C . GLY A 1 91 ? 3.973 5.489 -1.542 1.00 75.25 91 GLY A C 1
ATOM 699 O O . GLY A 1 91 ? 3.422 5.145 -0.496 1.00 75.25 91 GLY A O 1
ATOM 700 N N . CYS A 1 92 ? 4.728 6.587 -1.618 1.00 76.38 92 CYS A N 1
ATOM 701 C CA . CYS A 1 92 ? 4.969 7.475 -0.479 1.00 76.38 92 CYS A CA 1
ATOM 702 C C . CYS A 1 92 ? 3.676 8.07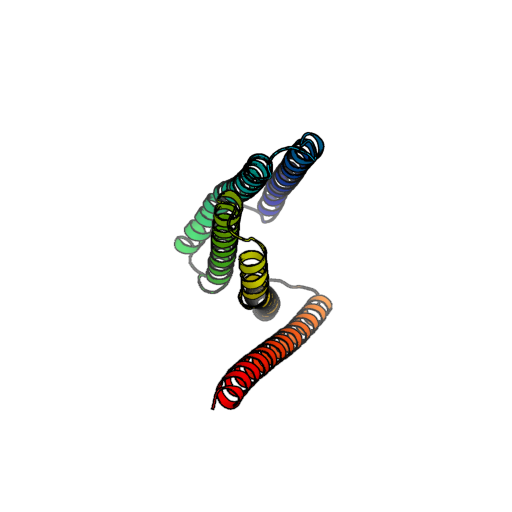9 0.056 1.00 76.38 92 CYS A C 1
ATOM 704 O O . CYS A 1 92 ? 3.461 8.097 1.267 1.00 76.38 92 CYS A O 1
ATOM 706 N N . PHE A 1 93 ? 2.796 8.528 -0.837 1.00 79.12 93 PHE A N 1
ATOM 707 C CA . PHE A 1 93 ? 1.510 9.093 -0.458 1.00 79.12 93 PHE A CA 1
ATOM 708 C C . PHE A 1 93 ? 0.639 8.077 0.292 1.00 79.12 93 PHE A C 1
ATOM 710 O O . PHE A 1 93 ? 0.111 8.388 1.362 1.00 79.12 93 PHE A O 1
ATOM 717 N N . VAL A 1 94 ? 0.541 6.842 -0.212 1.00 76.56 94 VAL A N 1
ATOM 718 C CA . VAL A 1 94 ? -0.188 5.753 0.463 1.00 76.56 94 VAL A CA 1
ATOM 719 C C . VAL A 1 94 ? 0.415 5.464 1.834 1.00 76.56 94 VAL A C 1
ATOM 721 O O . VAL A 1 94 ? -0.318 5.301 2.812 1.00 76.56 94 VAL A O 1
ATOM 724 N N . MET A 1 95 ? 1.744 5.446 1.927 1.00 77.25 95 MET A N 1
ATOM 725 C CA . MET A 1 95 ? 2.437 5.152 3.173 1.00 77.25 95 MET A CA 1
ATOM 726 C C . MET A 1 95 ? 2.202 6.239 4.233 1.00 77.25 95 MET A C 1
ATOM 728 O O . MET A 1 95 ? 1.803 5.929 5.356 1.00 77.25 95 MET A O 1
ATOM 732 N N . VAL A 1 96 ? 2.361 7.513 3.860 1.00 77.75 96 VAL A N 1
ATOM 733 C CA . VAL A 1 96 ? 2.109 8.668 4.739 1.00 77.75 96 VAL A CA 1
ATOM 734 C C . VAL A 1 96 ? 0.638 8.729 5.152 1.00 77.75 96 VAL A C 1
ATOM 736 O O . VAL A 1 96 ? 0.335 8.963 6.323 1.00 77.75 96 VAL A O 1
ATOM 739 N N . SER A 1 97 ? -0.286 8.449 4.230 1.00 77.31 97 SER A N 1
ATOM 740 C CA . SER A 1 97 ? -1.717 8.367 4.536 1.00 77.31 97 SER A CA 1
ATOM 741 C C . SER A 1 97 ? -2.015 7.270 5.568 1.00 77.31 97 SER A C 1
ATOM 743 O O . SER A 1 97 ? -2.708 7.517 6.559 1.00 77.31 97 SER A O 1
ATOM 745 N N . GLY A 1 98 ? -1.418 6.083 5.404 1.00 77.19 98 GLY A N 1
ATOM 746 C CA . GLY A 1 98 ? -1.524 4.984 6.366 1.00 77.19 98 GLY A CA 1
ATOM 747 C C . GLY A 1 98 ? -0.982 5.350 7.751 1.00 77.19 98 GLY A C 1
ATOM 748 O O . GLY A 1 98 ? -1.612 5.037 8.764 1.00 77.19 98 GLY A O 1
ATOM 749 N N . MET A 1 99 ? 0.136 6.077 7.809 1.00 77.69 99 MET A N 1
ATOM 750 C CA . MET A 1 99 ? 0.691 6.583 9.069 1.00 77.69 99 MET A CA 1
ATOM 751 C C . MET A 1 99 ? -0.239 7.566 9.763 1.00 77.69 99 MET A C 1
ATOM 753 O O . MET A 1 99 ? -0.511 7.418 10.955 1.00 77.69 99 MET A O 1
ATOM 757 N N . PHE A 1 100 ? -0.745 8.549 9.021 1.00 79.50 100 PHE A N 1
ATOM 758 C CA . PHE A 1 100 ? -1.644 9.561 9.563 1.00 79.50 100 PHE A CA 1
ATOM 759 C C . PHE A 1 100 ? -2.909 8.919 10.145 1.00 79.50 100 PHE A C 1
ATOM 761 O O . PHE A 1 100 ? -3.391 9.300 11.217 1.00 79.50 100 PHE A O 1
ATOM 768 N N . TYR A 1 101 ? -3.407 7.884 9.468 1.00 78.19 101 TYR A N 1
ATOM 769 C CA . TYR A 1 101 ? -4.542 7.097 9.916 1.00 78.19 101 TYR A CA 1
ATOM 770 C C . TYR A 1 101 ? -4.247 6.318 11.215 1.00 78.19 101 TYR A C 1
ATOM 772 O O . TYR A 1 101 ? -5.024 6.410 12.170 1.00 78.19 101 TYR A O 1
ATOM 780 N N . LEU A 1 102 ? -3.117 5.606 11.298 1.00 76.69 102 LEU A N 1
ATOM 781 C CA . LEU A 1 102 ? -2.717 4.879 12.513 1.00 76.69 102 LEU A CA 1
ATOM 782 C C . LEU A 1 102 ? -2.487 5.818 13.702 1.00 76.69 102 LEU A C 1
ATOM 784 O O . LEU A 1 102 ? -2.914 5.516 14.818 1.00 76.69 102 LEU A O 1
ATOM 788 N N . MET A 1 103 ? -1.878 6.976 13.455 1.00 79.44 103 MET A N 1
ATOM 789 C CA . MET A 1 103 ? -1.651 8.001 14.470 1.00 79.44 103 MET A CA 1
ATOM 790 C C . MET A 1 103 ? -2.977 8.570 14.992 1.00 79.44 103 MET A C 1
ATOM 792 O O . MET A 1 103 ? -3.195 8.619 16.203 1.00 79.44 103 MET A O 1
ATOM 796 N N . SER A 1 104 ? -3.907 8.914 14.095 1.00 78.75 104 SER A N 1
ATOM 797 C CA . SER A 1 104 ? -5.249 9.391 14.464 1.00 78.75 104 SER A CA 1
ATOM 798 C C . SER A 1 104 ? -6.026 8.345 15.270 1.00 78.75 104 SER A C 1
ATOM 800 O O . SER A 1 104 ? -6.662 8.666 16.278 1.00 78.75 104 SER A O 1
ATOM 802 N N . TRP A 1 105 ? -5.949 7.077 14.855 1.00 74.81 105 TRP A N 1
ATOM 803 C CA . TRP A 1 105 ? -6.577 5.963 15.561 1.00 74.81 105 TRP A CA 1
ATOM 804 C C . TRP A 1 105 ? -5.986 5.772 16.961 1.00 74.81 105 TRP A C 1
ATOM 806 O O . TRP A 1 105 ? -6.725 5.599 17.932 1.00 74.81 105 TRP A O 1
ATOM 816 N N . GLY A 1 106 ? -4.666 5.870 17.084 1.00 72.56 106 GLY A N 1
ATOM 817 C CA . GLY A 1 106 ? -3.976 5.725 18.353 1.00 72.56 106 GLY A CA 1
ATOM 818 C C . GLY A 1 106 ? -4.261 6.848 19.354 1.00 72.56 106 GLY A C 1
ATOM 819 O O . GLY A 1 106 ? -4.469 6.575 20.536 1.00 72.56 106 GLY A O 1
ATOM 820 N N . ILE A 1 107 ? -4.372 8.096 18.891 1.00 78.00 107 ILE A N 1
ATOM 821 C CA . ILE A 1 107 ? -4.798 9.229 19.732 1.00 78.00 107 ILE A CA 1
ATOM 822 C C . ILE A 1 107 ? -6.240 9.020 20.219 1.00 78.00 107 ILE A C 1
ATOM 824 O O . ILE A 1 107 ? -6.540 9.215 21.398 1.00 78.00 107 ILE A O 1
ATOM 828 N N . ALA A 1 108 ? -7.139 8.575 19.336 1.00 73.12 108 ALA A N 1
ATOM 829 C CA . ALA A 1 108 ? -8.520 8.277 19.715 1.00 73.12 108 ALA A CA 1
ATOM 830 C C . ALA A 1 108 ? -8.607 7.140 20.749 1.00 73.12 108 ALA A C 1
ATOM 832 O O . ALA A 1 108 ? -9.450 7.198 21.647 1.00 73.12 108 ALA A O 1
ATOM 833 N N . PHE A 1 109 ? -7.724 6.141 20.645 1.00 71.44 109 PHE A N 1
ATOM 834 C CA . PHE A 1 109 ? -7.595 5.064 21.626 1.00 71.44 109 PHE A CA 1
ATOM 835 C C . PHE A 1 109 ? -7.104 5.587 22.985 1.00 71.44 109 PHE A C 1
ATOM 837 O O . PHE A 1 109 ? -7.692 5.261 24.016 1.00 71.44 109 PHE A O 1
ATOM 844 N N . ALA A 1 110 ? -6.076 6.441 22.988 1.00 71.19 110 ALA A N 1
ATOM 845 C CA . ALA A 1 110 ? -5.499 7.031 24.197 1.00 71.19 110 ALA A CA 1
ATOM 846 C C . ALA A 1 110 ? -6.504 7.869 25.005 1.00 71.19 110 ALA A C 1
ATOM 848 O O . ALA A 1 110 ? -6.478 7.858 26.233 1.00 71.19 110 ALA A O 1
ATOM 849 N N . LEU A 1 111 ? -7.433 8.550 24.328 1.00 76.88 111 LEU A N 1
ATOM 850 C CA . LEU A 1 111 ? -8.477 9.363 24.962 1.00 76.88 111 LEU A CA 1
ATOM 851 C C . LEU A 1 111 ? -9.587 8.538 25.642 1.00 76.88 111 LEU A C 1
ATOM 853 O O . LEU A 1 111 ? -10.560 9.115 26.126 1.00 76.88 111 LEU A O 1
ATOM 857 N N . GLY A 1 112 ? -9.504 7.201 25.641 1.00 72.94 112 GLY A N 1
ATOM 858 C CA . GLY A 1 112 ? -10.505 6.329 26.268 1.00 72.94 112 GLY A CA 1
ATOM 859 C C . GLY A 1 112 ? -11.901 6.432 25.639 1.00 72.94 112 GLY A C 1
ATOM 860 O O . GLY A 1 112 ? -12.883 5.949 26.204 1.00 72.94 112 GLY A O 1
ATOM 861 N N . ARG A 1 113 ? -12.020 7.065 24.463 1.00 73.12 113 ARG A N 1
ATOM 862 C CA . ARG A 1 113 ? -13.279 7.141 23.717 1.00 73.12 113 ARG A CA 1
ATOM 863 C C . ARG A 1 113 ? -13.673 5.745 23.259 1.00 73.12 113 ARG A C 1
ATOM 865 O O . ARG A 1 113 ? -12.822 4.946 22.894 1.00 73.12 113 ARG A O 1
ATOM 872 N N . ASN A 1 114 ? -14.979 5.472 23.242 1.00 77.62 114 ASN A N 1
ATOM 873 C CA . ASN A 1 114 ? -15.545 4.171 22.886 1.00 77.62 114 ASN A CA 1
ATOM 874 C C . ASN A 1 114 ? -14.959 3.632 21.562 1.00 77.62 114 ASN A C 1
ATOM 876 O O . ASN A 1 114 ? -15.371 4.012 20.459 1.00 77.62 114 ASN A O 1
ATOM 880 N N . THR A 1 115 ? -13.983 2.733 21.694 1.00 72.44 115 THR A N 1
ATOM 881 C CA . THR A 1 115 ? -13.101 2.267 20.619 1.00 72.44 115 THR A CA 1
ATOM 882 C C . THR A 1 115 ? -13.837 1.416 19.596 1.00 72.44 115 THR A C 1
ATOM 884 O O . THR A 1 115 ? -13.394 1.324 18.455 1.00 72.44 115 THR A O 1
ATOM 887 N N . ARG A 1 116 ? -15.008 0.857 19.941 1.00 76.00 116 ARG A N 1
ATOM 888 C CA . ARG A 1 116 ? -15.828 0.065 19.010 1.00 76.00 116 ARG A CA 1
ATOM 889 C C . ARG A 1 116 ? -16.231 0.856 17.769 1.00 76.00 116 ARG A C 1
ATOM 891 O O . ARG A 1 116 ? -16.201 0.304 16.672 1.00 76.00 116 ARG A O 1
ATOM 898 N N . ARG A 1 117 ? -16.574 2.143 17.911 1.00 75.38 117 ARG A N 1
ATOM 899 C CA . ARG A 1 117 ? -16.956 2.979 16.758 1.00 75.38 117 ARG A CA 1
ATOM 900 C C . ARG A 1 117 ? -15.746 3.337 15.900 1.00 75.38 117 ARG A C 1
ATOM 902 O O . ARG A 1 117 ? -15.820 3.214 14.684 1.00 75.38 117 ARG A O 1
ATOM 909 N N . PHE A 1 118 ? -14.624 3.697 16.521 1.00 73.25 118 PHE A N 1
ATOM 910 C CA . PHE A 1 118 ? -13.386 4.017 15.802 1.00 73.25 118 PHE A CA 1
ATOM 911 C C . PHE A 1 118 ? -12.774 2.803 15.109 1.00 73.25 118 PHE A C 1
ATOM 913 O O . PHE A 1 118 ? -12.325 2.915 13.977 1.00 73.25 118 PHE A O 1
ATOM 920 N N . ALA A 1 119 ? -12.803 1.628 15.736 1.00 73.12 119 ALA A N 1
ATOM 921 C CA . ALA A 1 119 ? -12.344 0.393 15.114 1.00 73.12 119 ALA A CA 1
ATOM 922 C C . ALA A 1 119 ? -13.236 -0.019 13.934 1.00 73.12 119 ALA A C 1
ATOM 924 O O . ALA A 1 119 ? -12.721 -0.543 12.953 1.00 73.12 119 ALA A O 1
ATOM 925 N N . ALA A 1 120 ? -14.551 0.225 14.002 1.00 79.69 120 ALA A N 1
ATOM 926 C CA . ALA A 1 120 ? -15.465 -0.036 12.890 1.00 79.69 120 ALA A CA 1
ATOM 927 C C . ALA A 1 120 ? -15.225 0.927 11.717 1.00 79.69 120 ALA A C 1
ATOM 929 O O . ALA A 1 120 ? -14.988 0.467 10.603 1.00 79.69 120 ALA A O 1
ATOM 930 N N . VAL A 1 121 ? -15.197 2.242 11.977 1.00 79.56 121 VAL A N 1
ATOM 931 C CA . VAL A 1 121 ? -14.853 3.269 10.969 1.00 79.56 121 VAL A CA 1
ATOM 932 C C . VAL A 1 121 ? -13.477 2.996 10.383 1.00 79.56 121 VAL A C 1
ATOM 934 O O . VAL A 1 121 ? -13.262 3.123 9.185 1.00 79.56 121 VAL A O 1
ATOM 937 N N . GLY A 1 122 ? -12.559 2.560 11.231 1.00 75.69 122 GLY A N 1
ATOM 938 C CA . GLY A 1 122 ? -11.205 2.271 10.851 1.00 75.69 122 GLY A CA 1
ATOM 939 C C . GLY A 1 122 ? -11.040 1.084 9.932 1.00 75.69 122 GLY A C 1
ATOM 940 O O . GLY A 1 122 ? -10.384 1.183 8.901 1.00 75.69 122 GLY A O 1
ATOM 941 N N . ARG A 1 123 ? -11.695 -0.029 10.267 1.00 76.62 123 ARG A N 1
ATOM 942 C CA . ARG A 1 123 ? -11.767 -1.193 9.380 1.00 76.62 123 ARG A CA 1
ATOM 943 C C . ARG A 1 123 ? -12.430 -0.825 8.059 1.00 76.62 123 ARG A C 1
ATOM 945 O O . ARG A 1 123 ? -11.978 -1.281 7.017 1.00 76.62 123 ARG A O 1
ATOM 952 N N . GLN A 1 124 ? -13.465 0.015 8.111 1.00 80.62 124 GLN A N 1
ATOM 953 C CA . GLN A 1 124 ? -14.158 0.496 6.924 1.00 80.62 124 GLN A CA 1
ATOM 954 C C . GLN A 1 124 ? -13.225 1.324 6.040 1.00 80.62 124 GLN A C 1
ATOM 956 O O . GLN A 1 124 ? -13.158 1.050 4.852 1.00 80.62 124 GLN A O 1
ATOM 961 N N . LEU A 1 125 ? -12.482 2.279 6.607 1.00 79.06 125 LEU A N 1
ATOM 962 C CA . LEU A 1 125 ? -11.579 3.169 5.876 1.00 79.06 125 LEU A CA 1
ATOM 963 C C . LEU A 1 125 ? -10.346 2.431 5.346 1.00 79.06 125 LEU A C 1
ATOM 965 O O . LEU A 1 125 ? -9.964 2.626 4.197 1.00 79.06 125 LEU A O 1
ATOM 969 N N . LEU A 1 126 ? -9.768 1.530 6.145 1.00 77.50 126 LEU A N 1
ATOM 970 C CA . LEU A 1 126 ? -8.661 0.673 5.725 1.00 77.50 126 LEU A CA 1
ATOM 971 C C . LEU A 1 126 ? -9.081 -0.228 4.559 1.00 77.50 126 LEU A C 1
ATOM 973 O O . LEU A 1 126 ? -8.371 -0.316 3.563 1.00 77.50 126 LEU A O 1
ATOM 977 N N . ALA A 1 127 ? -10.259 -0.848 4.646 1.00 82.69 127 ALA A N 1
ATOM 978 C CA . ALA A 1 127 ? -10.798 -1.629 3.545 1.00 82.69 127 ALA A CA 1
ATOM 979 C C . ALA A 1 127 ? -11.039 -0.731 2.317 1.00 82.69 127 ALA A C 1
ATOM 981 O O . ALA A 1 127 ? -10.466 -0.972 1.260 1.00 82.69 127 ALA A O 1
ATOM 982 N N . TRP A 1 128 ? -11.801 0.355 2.475 1.00 83.81 128 TRP A N 1
ATOM 983 C CA . TRP A 1 128 ? -12.204 1.229 1.369 1.00 83.81 128 TRP A CA 1
ATOM 984 C C . TRP A 1 128 ? -11.055 1.927 0.653 1.00 83.81 128 TRP A C 1
ATOM 986 O O . TRP A 1 128 ? -11.182 2.202 -0.533 1.00 83.81 128 TRP A O 1
ATOM 996 N N . PHE A 1 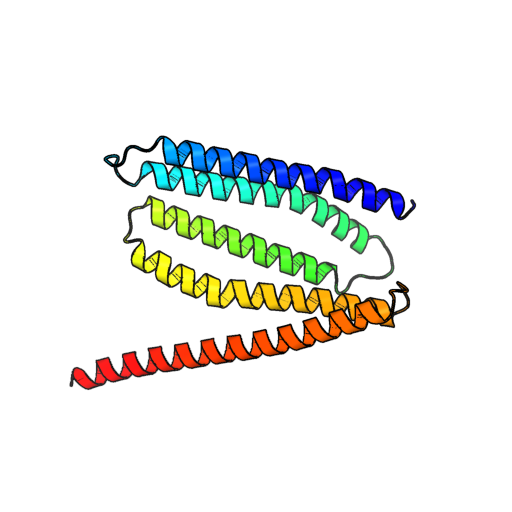129 ? -9.984 2.276 1.362 1.00 82.94 129 PHE A N 1
ATOM 997 C CA . PHE A 1 129 ? -8.934 3.131 0.818 1.00 82.94 129 PHE A CA 1
ATOM 998 C C . PHE A 1 129 ? -7.612 2.387 0.641 1.00 82.94 129 PHE A C 1
ATOM 1000 O O . PHE A 1 129 ? -7.024 2.428 -0.436 1.00 82.94 129 PHE A O 1
ATOM 1007 N N . LEU A 1 130 ? -7.153 1.665 1.668 1.00 82.31 130 LEU A N 1
ATOM 1008 C CA . LEU A 1 130 ? -5.824 1.050 1.650 1.00 82.31 130 LEU A CA 1
ATOM 1009 C C . LEU A 1 130 ? -5.753 -0.123 0.666 1.00 82.31 130 LEU A C 1
ATOM 1011 O O . LEU A 1 130 ? -4.803 -0.211 -0.106 1.00 82.31 130 LEU A O 1
ATOM 1015 N N . ILE A 1 131 ? -6.757 -1.006 0.675 1.00 84.06 131 ILE A N 1
ATOM 1016 C CA . ILE A 1 131 ? -6.789 -2.191 -0.198 1.00 84.06 131 ILE A CA 1
ATOM 1017 C C . ILE A 1 131 ? -6.798 -1.808 -1.690 1.00 84.06 131 ILE A C 1
ATOM 1019 O O . ILE A 1 131 ? -5.924 -2.293 -2.411 1.00 84.06 131 ILE A O 1
ATOM 1023 N N . PRO A 1 132 ? -7.708 -0.945 -2.190 1.00 84.00 132 PRO A N 1
ATOM 1024 C CA . PRO A 1 132 ? -7.719 -0.598 -3.609 1.00 84.00 132 PRO A CA 1
ATOM 1025 C C . PRO A 1 132 ? -6.477 0.190 -4.026 1.00 84.00 132 PRO A C 1
ATOM 1027 O O . PRO A 1 132 ? -5.952 -0.062 -5.107 1.00 84.00 132 PRO A O 1
ATOM 1030 N N . MET A 1 133 ? -5.951 1.071 -3.167 1.00 82.56 133 MET A N 1
ATOM 1031 C CA . MET A 1 133 ? -4.691 1.767 -3.452 1.00 82.56 133 MET A CA 1
ATOM 1032 C C . MET A 1 133 ? -3.516 0.790 -3.564 1.00 82.56 133 MET A C 1
ATOM 1034 O O . MET A 1 133 ? -2.726 0.889 -4.500 1.00 82.56 133 MET A O 1
ATOM 1038 N N . ALA A 1 134 ? -3.419 -0.194 -2.664 1.00 80.19 134 ALA A N 1
ATOM 1039 C CA . ALA A 1 134 ? -2.374 -1.214 -2.717 1.00 80.19 134 ALA A CA 1
ATOM 1040 C C . ALA A 1 134 ? -2.492 -2.109 -3.964 1.00 80.19 134 ALA A C 1
ATOM 1042 O O . ALA A 1 134 ? -1.484 -2.414 -4.605 1.00 80.19 134 ALA A O 1
ATOM 1043 N N . MET A 1 135 ? -3.715 -2.498 -4.343 1.00 85.75 135 MET A N 1
ATOM 1044 C CA . MET A 1 135 ? -3.962 -3.262 -5.571 1.00 85.75 135 MET A CA 1
ATOM 1045 C C . MET A 1 135 ? -3.579 -2.472 -6.826 1.00 85.75 135 MET A C 1
ATOM 1047 O O . MET A 1 135 ? -2.888 -3.009 -7.690 1.00 85.75 135 MET A O 1
ATOM 1051 N N . LEU A 1 136 ? -3.971 -1.196 -6.912 1.00 85.00 136 LEU A N 1
ATOM 1052 C CA . LEU A 1 136 ? -3.612 -0.312 -8.028 1.00 85.00 136 LEU A CA 1
ATOM 1053 C C . LEU A 1 136 ? -2.102 -0.087 -8.119 1.00 85.00 136 LEU A C 1
ATOM 1055 O O . LEU A 1 136 ? -1.545 -0.064 -9.217 1.00 85.00 136 LEU A O 1
ATOM 1059 N N . PHE A 1 137 ? -1.433 0.037 -6.974 1.00 82.94 137 PHE A N 1
ATOM 1060 C CA . PHE A 1 137 ? 0.018 0.159 -6.913 1.00 82.94 137 PHE A CA 1
ATOM 1061 C C . PHE A 1 137 ? 0.709 -1.087 -7.483 1.00 82.94 137 PHE A C 1
ATOM 1063 O O . PHE A 1 137 ? 1.524 -0.971 -8.397 1.00 82.94 137 PHE A O 1
ATOM 1070 N N . MET A 1 138 ? 0.338 -2.284 -7.016 1.00 81.00 138 MET A N 1
ATOM 1071 C CA . MET A 1 138 ? 0.886 -3.543 -7.540 1.00 81.00 138 MET A CA 1
ATOM 1072 C C . MET A 1 138 ? 0.592 -3.731 -9.032 1.00 81.00 138 MET A C 1
ATOM 1074 O O . MET A 1 138 ? 1.478 -4.122 -9.791 1.00 81.00 138 MET A O 1
ATOM 1078 N N . PHE A 1 139 ? -0.625 -3.401 -9.468 1.00 87.81 139 PHE A N 1
ATOM 1079 C CA . PHE A 1 139 ? -1.004 -3.443 -10.879 1.00 87.81 139 PHE A CA 1
ATOM 1080 C C . PHE A 1 139 ? -0.134 -2.507 -11.731 1.00 87.81 139 PHE A C 1
ATOM 1082 O O . PHE A 1 139 ? 0.362 -2.908 -12.781 1.00 87.81 139 PHE A O 1
ATOM 1089 N N . SER A 1 140 ? 0.128 -1.290 -11.248 1.00 83.38 140 SER A N 1
ATOM 1090 C CA . SER A 1 140 ? 0.988 -0.315 -11.933 1.00 83.38 140 SER A CA 1
ATOM 1091 C C . SER A 1 140 ? 2.423 -0.825 -12.089 1.00 83.38 140 SER A C 1
ATOM 1093 O O . SER A 1 140 ? 3.008 -0.701 -13.164 1.00 83.38 140 SER A O 1
ATOM 1095 N N . VAL A 1 141 ? 2.979 -1.447 -11.044 1.00 81.50 141 VAL A N 1
ATOM 1096 C CA . VAL A 1 141 ? 4.328 -2.038 -11.081 1.00 81.50 141 VAL A CA 1
ATOM 1097 C C . VAL A 1 141 ? 4.406 -3.192 -12.089 1.00 81.50 141 VAL A C 1
ATOM 1099 O O . VAL A 1 141 ? 5.371 -3.275 -12.849 1.00 81.50 141 VAL A O 1
ATOM 1102 N N . LEU A 1 142 ? 3.387 -4.055 -12.144 1.00 87.50 142 LEU A N 1
ATOM 1103 C CA . LEU A 1 142 ? 3.324 -5.166 -13.102 1.00 87.50 142 LEU A CA 1
ATOM 1104 C C . LEU A 1 142 ? 3.205 -4.675 -14.548 1.00 87.50 142 LEU A C 1
ATOM 1106 O O . LEU A 1 142 ? 3.969 -5.111 -15.409 1.00 87.50 142 LEU A O 1
ATOM 1110 N N . CYS A 1 143 ? 2.300 -3.730 -14.813 1.00 87.69 143 CYS A N 1
ATOM 1111 C CA . CYS A 1 143 ? 2.149 -3.125 -16.137 1.00 87.69 143 CYS A CA 1
ATOM 1112 C C . CYS A 1 143 ? 3.442 -2.445 -16.599 1.00 87.69 143 CYS A C 1
ATOM 1114 O O . CYS A 1 143 ? 3.821 -2.561 -17.764 1.00 87.69 143 CYS A O 1
ATOM 1116 N N . TYR A 1 144 ? 4.164 -1.802 -15.681 1.00 83.81 144 TYR A N 1
ATOM 1117 C CA . TYR A 1 144 ? 5.468 -1.224 -15.985 1.00 83.81 144 TYR A CA 1
ATOM 1118 C C . TYR A 1 144 ? 6.518 -2.270 -16.345 1.00 83.81 144 TYR A C 1
ATOM 1120 O O . TYR A 1 144 ? 7.274 -2.068 -17.293 1.00 83.81 144 TYR A O 1
ATOM 1128 N N . ALA A 1 145 ? 6.561 -3.396 -15.629 1.00 85.12 145 ALA A N 1
ATOM 1129 C CA . ALA A 1 145 ? 7.479 -4.485 -15.953 1.00 85.12 145 ALA A CA 1
ATOM 1130 C C . ALA A 1 145 ? 7.229 -5.028 -17.371 1.00 85.12 145 ALA A C 1
ATOM 1132 O O . ALA A 1 145 ? 8.179 -5.241 -18.126 1.00 85.12 145 ALA A O 1
ATOM 1133 N N . VAL A 1 146 ? 5.957 -5.171 -17.758 1.00 90.69 146 VAL A N 1
ATOM 1134 C CA . VAL A 1 146 ? 5.557 -5.581 -19.113 1.00 90.69 146 VAL A CA 1
ATOM 1135 C C . VAL A 1 146 ? 5.951 -4.523 -20.148 1.00 90.69 146 VAL A C 1
ATOM 1137 O O . VAL A 1 146 ? 6.541 -4.861 -21.173 1.00 90.69 146 VAL A O 1
ATOM 1140 N N . TYR A 1 147 ? 5.702 -3.241 -19.871 1.00 88.19 147 TYR A N 1
ATOM 1141 C CA . TYR A 1 147 ? 6.109 -2.141 -20.750 1.00 88.19 147 TYR A CA 1
ATOM 1142 C C . TYR A 1 147 ? 7.626 -2.122 -20.990 1.00 88.19 147 TYR A C 1
ATOM 1144 O O . TYR A 1 147 ? 8.075 -2.008 -22.131 1.00 88.19 147 TYR A O 1
ATOM 1152 N N . LEU A 1 148 ? 8.424 -2.300 -19.932 1.00 83.31 148 LEU A N 1
ATOM 1153 C CA . LEU A 1 148 ? 9.886 -2.293 -20.024 1.00 83.31 148 LEU A CA 1
ATOM 1154 C C . LEU A 1 148 ? 10.427 -3.416 -20.920 1.00 83.31 148 LEU A C 1
ATOM 1156 O O . LEU A 1 148 ? 11.471 -3.254 -21.555 1.00 83.31 148 LEU A O 1
ATOM 1160 N N . HIS A 1 149 ? 9.723 -4.550 -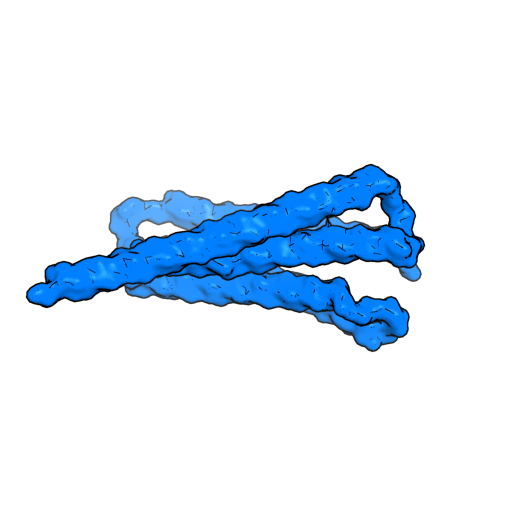20.955 1.00 87.31 149 HIS A N 1
ATOM 1161 C CA . HIS A 1 149 ? 10.064 -5.664 -21.828 1.00 87.31 149 HIS A CA 1
ATOM 1162 C C . HIS A 1 149 ? 9.855 -5.304 -23.303 1.00 87.31 149 HIS A C 1
ATOM 1164 O O . HIS A 1 149 ? 10.771 -5.469 -24.107 1.00 87.31 149 HIS A O 1
ATOM 1170 N N . PHE A 1 150 ? 8.693 -4.741 -23.647 1.00 89.94 150 PHE A N 1
ATOM 1171 C CA . PHE A 1 150 ? 8.400 -4.310 -25.019 1.00 89.94 150 PHE A CA 1
ATOM 1172 C C . PHE A 1 150 ? 9.286 -3.150 -25.485 1.00 89.94 150 PHE A C 1
ATOM 1174 O O . PHE A 1 150 ? 9.599 -3.057 -26.668 1.00 89.94 150 PHE A O 1
ATOM 1181 N N . ALA A 1 151 ? 9.754 -2.308 -24.562 1.00 87.38 151 ALA A N 1
ATOM 1182 C CA . ALA A 1 151 ? 10.708 -1.241 -24.854 1.00 87.38 151 ALA A CA 1
ATOM 1183 C C . ALA A 1 151 ? 12.137 -1.744 -25.162 1.00 87.38 151 ALA A C 1
ATOM 1185 O O . ALA A 1 151 ? 13.021 -0.935 -25.438 1.00 87.38 151 ALA A O 1
ATOM 1186 N N . GLY A 1 152 ? 12.401 -3.055 -25.077 1.00 89.06 152 GLY A N 1
ATOM 1187 C CA . GLY A 1 152 ? 13.694 -3.655 -25.424 1.00 89.06 152 GLY A CA 1
ATOM 1188 C C . GLY A 1 152 ? 14.836 -3.348 -24.447 1.00 89.06 152 GLY A C 1
ATOM 1189 O O . GLY A 1 152 ? 15.976 -3.723 -24.707 1.00 89.06 152 GLY A O 1
ATOM 1190 N N . GLN A 1 153 ? 14.563 -2.698 -23.309 1.00 80.06 153 GLN A N 1
ATOM 1191 C CA . GLN A 1 153 ? 15.606 -2.295 -22.354 1.00 80.06 153 GLN A CA 1
ATOM 1192 C C . GLN A 1 153 ? 16.085 -3.434 -21.443 1.00 80.06 153 GLN A C 1
ATOM 1194 O O . GLN A 1 153 ? 17.186 -3.373 -20.896 1.00 80.06 153 GLN A O 1
ATOM 1199 N N . LYS A 1 154 ? 15.274 -4.483 -21.264 1.00 76.56 154 LYS A N 1
ATOM 1200 C CA . LYS A 1 154 ? 15.645 -5.697 -20.525 1.00 76.56 154 LYS A CA 1
ATOM 1201 C C . LYS A 1 154 ? 15.100 -6.937 -21.225 1.00 76.56 15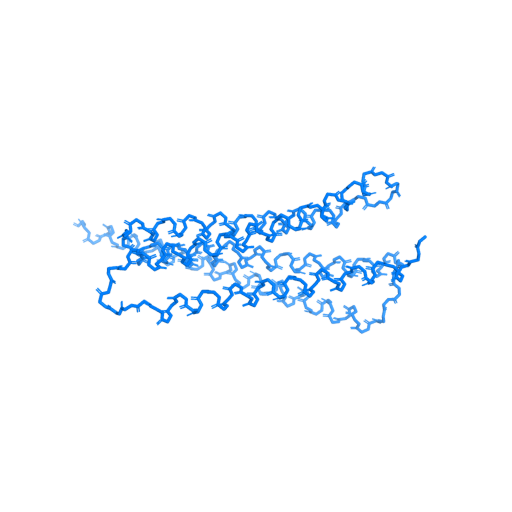4 LYS A C 1
ATOM 1203 O O . LYS A 1 154 ? 13.890 -7.158 -21.258 1.00 76.56 154 LYS A O 1
ATOM 1208 N N . GLN A 1 155 ? 16.003 -7.790 -21.704 1.00 85.94 155 GLN A N 1
ATOM 1209 C CA . GLN A 1 155 ? 15.658 -9.134 -22.165 1.00 85.94 155 GLN A CA 1
ATOM 1210 C C . GLN A 1 155 ? 15.337 -10.013 -20.952 1.00 85.94 155 GLN A C 1
ATOM 1212 O O . GLN A 1 155 ? 16.213 -10.611 -20.333 1.00 85.94 155 GLN A O 1
ATOM 1217 N N . GLN A 1 156 ? 14.064 -10.030 -20.565 1.00 87.56 156 GLN A N 1
ATOM 1218 C CA . GLN A 1 156 ? 13.526 -11.019 -19.638 1.00 87.56 156 GLN A CA 1
ATOM 1219 C C . GLN A 1 156 ? 12.999 -12.221 -20.428 1.00 87.56 156 GLN A C 1
ATOM 1221 O O . GLN A 1 156 ? 12.511 -12.043 -21.546 1.00 87.56 156 GLN A O 1
ATOM 1226 N N . PRO A 1 157 ? 13.084 -13.439 -19.873 1.00 91.69 157 PRO A N 1
ATOM 1227 C CA . PRO A 1 157 ? 12.554 -14.615 -20.541 1.00 91.69 157 PRO A CA 1
ATOM 1228 C C . PRO A 1 157 ? 11.028 -14.536 -20.657 1.00 91.69 157 PRO A C 1
ATOM 1230 O O . PRO A 1 157 ? 10.345 -14.096 -19.730 1.00 91.69 157 PRO A O 1
ATOM 1233 N N . PHE A 1 158 ? 10.497 -15.001 -21.791 1.00 90.81 158 PHE A N 1
ATOM 1234 C CA . PHE A 1 158 ? 9.090 -14.841 -22.182 1.00 90.81 158 PHE A CA 1
ATOM 1235 C C . PHE A 1 158 ? 8.086 -15.339 -21.125 1.00 90.81 158 PHE A C 1
ATOM 1237 O O . PHE A 1 158 ? 7.036 -14.729 -20.923 1.00 90.81 158 PHE A O 1
ATOM 1244 N N . TRP A 1 159 ? 8.426 -16.397 -20.379 1.00 91.50 159 TRP A N 1
ATOM 1245 C CA . TRP A 1 159 ? 7.562 -16.932 -19.321 1.00 91.50 159 TRP A CA 1
ATOM 1246 C C . TRP A 1 159 ? 7.300 -15.929 -18.185 1.00 91.50 159 TRP A C 1
ATOM 1248 O O . TRP A 1 159 ? 6.216 -15.938 -17.607 1.00 91.50 159 TRP A O 1
ATOM 1258 N N . VAL A 1 160 ? 8.246 -15.032 -17.874 1.00 86.81 160 VAL A N 1
ATOM 1259 C CA . VAL A 1 160 ? 8.076 -14.025 -16.808 1.00 86.81 160 VAL A CA 1
ATOM 1260 C C . VAL A 1 160 ? 7.018 -13.001 -17.204 1.00 86.81 160 VAL A C 1
ATOM 1262 O O . VAL A 1 160 ? 6.195 -12.616 -16.373 1.00 86.81 160 VAL A O 1
ATOM 1265 N N . ILE A 1 161 ? 6.996 -12.604 -18.478 1.00 92.25 161 ILE A N 1
ATOM 1266 C CA . ILE A 1 161 ? 5.984 -11.683 -19.009 1.00 92.25 161 ILE A CA 1
ATOM 1267 C C . ILE A 1 161 ? 4.608 -12.337 -18.986 1.00 92.25 161 ILE A C 1
ATOM 1269 O O . ILE A 1 161 ? 3.651 -11.698 -18.556 1.00 92.25 161 ILE A O 1
ATOM 1273 N N . ALA A 1 162 ? 4.512 -13.614 -19.370 1.00 93.19 162 ALA A N 1
ATOM 1274 C CA . ALA A 1 162 ? 3.257 -14.359 -19.308 1.00 93.19 162 ALA A CA 1
ATOM 1275 C C . ALA A 1 162 ? 2.697 -14.417 -17.873 1.00 93.19 162 ALA A C 1
ATOM 1277 O O . ALA A 1 162 ? 1.515 -14.139 -17.663 1.00 93.19 162 ALA A O 1
ATOM 1278 N N . ILE A 1 163 ? 3.549 -14.690 -16.874 1.00 89.94 163 ILE A N 1
ATOM 1279 C CA . ILE A 1 163 ? 3.154 -14.689 -15.455 1.00 89.94 163 ILE A CA 1
ATOM 1280 C C . ILE A 1 163 ? 2.736 -13.281 -15.002 1.00 89.94 163 ILE A C 1
ATOM 1282 O O . ILE A 1 163 ? 1.713 -13.138 -14.333 1.00 89.94 163 ILE A O 1
ATOM 1286 N N . CYS A 1 164 ? 3.476 -12.233 -15.385 1.00 92.19 164 CYS A N 1
ATOM 1287 C CA . CYS A 1 164 ? 3.117 -10.850 -15.050 1.00 92.19 164 CYS A CA 1
ATOM 1288 C C . CYS A 1 164 ? 1.761 -10.441 -15.634 1.00 92.19 164 CYS A C 1
ATOM 1290 O O . CYS A 1 164 ? 0.948 -9.853 -14.923 1.00 92.19 164 CYS A O 1
ATOM 1292 N N . LEU A 1 165 ? 1.500 -10.768 -16.902 1.00 93.88 165 LEU A N 1
ATOM 1293 C CA . LEU A 1 165 ? 0.220 -10.500 -17.562 1.00 93.88 165 LEU A CA 1
ATOM 1294 C C . LEU A 1 165 ? -0.931 -11.238 -16.876 1.00 93.88 165 LEU A C 1
ATOM 1296 O O . LEU A 1 165 ? -1.970 -10.635 -16.610 1.00 93.88 165 LEU A O 1
ATOM 1300 N N . LEU A 1 166 ? -0.732 -12.510 -16.527 1.00 94.56 166 LEU A N 1
ATOM 1301 C CA . LEU A 1 166 ? -1.726 -13.295 -15.798 1.00 94.56 166 LEU A CA 1
ATOM 1302 C C . LEU A 1 166 ? -2.053 -12.665 -14.434 1.00 94.56 166 LEU A C 1
ATOM 1304 O O . LEU A 1 166 ? -3.228 -12.509 -14.095 1.00 94.56 166 LEU A O 1
ATOM 1308 N N . PHE A 1 167 ? -1.037 -12.228 -13.685 1.00 91.81 167 PHE A N 1
ATOM 1309 C CA . PHE A 1 167 ? -1.234 -11.512 -12.421 1.00 91.81 167 PHE A CA 1
ATOM 1310 C C . PHE A 1 167 ? -1.927 -10.158 -12.605 1.00 91.81 167 PHE A C 1
ATOM 1312 O O . PHE A 1 167 ? -2.797 -9.811 -11.806 1.00 91.81 167 PHE A O 1
ATOM 1319 N N . ALA A 1 168 ? -1.584 -9.403 -13.650 1.00 91.62 168 ALA A N 1
ATOM 1320 C CA . ALA A 1 168 ? -2.221 -8.122 -13.945 1.00 91.62 168 ALA A CA 1
ATOM 1321 C C . ALA A 1 168 ? -3.723 -8.298 -14.227 1.00 91.62 168 ALA A C 1
ATOM 1323 O O . ALA A 1 168 ? -4.545 -7.581 -13.655 1.00 91.62 168 ALA A O 1
ATOM 1324 N N . VAL A 1 169 ? -4.097 -9.300 -15.029 1.00 93.81 169 VAL A N 1
ATOM 1325 C CA . VAL A 1 169 ? -5.504 -9.634 -15.308 1.00 93.81 169 VAL A CA 1
ATOM 1326 C C . VAL A 1 169 ? -6.228 -10.096 -14.039 1.00 93.81 169 VAL A C 1
ATOM 1328 O O . VAL A 1 169 ? -7.330 -9.625 -13.755 1.00 93.81 169 VAL A O 1
ATOM 1331 N N . ALA A 1 170 ? -5.607 -10.959 -13.230 1.00 93.38 170 ALA A N 1
ATOM 1332 C CA . ALA A 1 170 ? -6.181 -11.405 -11.960 1.00 93.38 170 ALA A CA 1
ATOM 1333 C C . ALA A 1 170 ? -6.421 -10.237 -10.985 1.00 93.38 170 ALA A C 1
ATOM 1335 O O . ALA A 1 170 ? -7.488 -10.150 -10.373 1.00 93.38 170 ALA A O 1
ATOM 1336 N N . LEU A 1 171 ? -5.469 -9.306 -10.874 1.00 90.31 171 LEU A N 1
ATOM 1337 C CA . LEU A 1 171 ? -5.615 -8.097 -10.059 1.00 90.31 171 LEU A CA 1
ATOM 1338 C C . LEU A 1 171 ? -6.708 -7.173 -10.589 1.00 90.31 171 LEU A C 1
ATOM 1340 O O . LEU A 1 171 ? -7.451 -6.605 -9.791 1.00 90.31 171 LEU A O 1
ATOM 1344 N N . PHE A 1 172 ? -6.840 -7.047 -11.909 1.00 91.56 172 PHE A N 1
ATOM 1345 C CA . PHE A 1 172 ? -7.911 -6.266 -12.519 1.00 91.56 172 PHE A CA 1
ATOM 1346 C C . PHE A 1 172 ? -9.293 -6.825 -12.145 1.00 91.56 172 PHE A C 1
ATOM 1348 O O . PHE A 1 172 ? -10.149 -6.083 -11.657 1.00 91.56 172 PHE A O 1
ATOM 1355 N N . PHE A 1 173 ? -9.491 -8.143 -12.264 1.00 94.56 173 PHE A N 1
ATOM 1356 C CA . PHE A 1 173 ? -10.729 -8.794 -11.820 1.00 94.56 173 PHE A CA 1
ATOM 1357 C C . PHE A 1 173 ? -10.946 -8.680 -10.309 1.00 94.56 173 PHE A C 1
ATOM 1359 O O . PHE A 1 173 ? -12.071 -8.433 -9.870 1.00 94.56 173 PHE A O 1
ATOM 1366 N N . GLY A 1 174 ? -9.882 -8.804 -9.511 1.00 90.75 174 GLY A N 1
ATOM 1367 C CA . GLY A 1 174 ? -9.936 -8.598 -8.065 1.00 90.75 174 GLY A CA 1
ATOM 1368 C C . GLY A 1 174 ? -10.381 -7.182 -7.698 1.00 90.75 174 GLY A C 1
ATOM 1369 O O . GLY A 1 174 ? -11.268 -7.012 -6.863 1.00 90.75 174 GLY A O 1
ATOM 1370 N N . CYS A 1 175 ? -9.835 -6.171 -8.375 1.00 88.88 175 CYS A N 1
ATOM 1371 C CA . CYS A 1 175 ? -10.197 -4.771 -8.182 1.00 88.88 175 CYS A CA 1
ATOM 1372 C C . CYS A 1 175 ? -11.662 -4.519 -8.563 1.00 88.88 175 CYS A C 1
ATOM 1374 O O . CYS A 1 175 ? -12.411 -3.928 -7.783 1.00 88.88 175 CYS A O 1
ATOM 1376 N N . TRP A 1 176 ? -12.109 -5.042 -9.708 1.00 89.62 176 TRP A N 1
ATOM 1377 C CA . TRP A 1 176 ? -13.502 -4.925 -10.140 1.00 89.62 176 TRP A CA 1
ATOM 1378 C C . TRP A 1 176 ? -14.476 -5.605 -9.168 1.00 89.62 176 TRP A C 1
ATOM 1380 O O . TRP A 1 176 ? -15.483 -5.015 -8.766 1.00 89.62 176 TRP A O 1
ATOM 1390 N N . GLY A 1 177 ? -14.163 -6.831 -8.741 1.00 92.25 177 GLY A N 1
ATOM 1391 C CA . GLY A 1 177 ? -14.951 -7.566 -7.751 1.00 92.25 177 GLY A CA 1
ATOM 1392 C C . GLY A 1 177 ? -15.022 -6.831 -6.412 1.00 92.25 177 GLY A C 1
ATOM 1393 O O . GLY A 1 177 ? -16.091 -6.744 -5.804 1.00 92.25 177 GLY A O 1
ATOM 1394 N N . TYR A 1 178 ? -13.910 -6.228 -5.993 1.00 87.38 178 TYR A N 1
ATOM 1395 C CA . TYR A 1 178 ? -13.845 -5.425 -4.781 1.00 87.38 178 TYR A CA 1
ATOM 1396 C C . TYR A 1 178 ? -14.720 -4.167 -4.872 1.00 87.38 178 TYR A C 1
ATOM 1398 O O . TYR A 1 178 ? -15.543 -3.924 -3.988 1.00 87.38 178 TYR A O 1
ATOM 1406 N N . LEU A 1 179 ? -14.619 -3.408 -5.969 1.00 87.38 179 LEU A N 1
ATOM 1407 C CA . LEU A 1 179 ? -15.456 -2.228 -6.217 1.00 87.38 179 LEU A CA 1
ATOM 1408 C C . LEU A 1 179 ? -16.949 -2.580 -6.239 1.00 87.38 179 LEU A C 1
ATOM 1410 O O . LEU A 1 179 ? -17.758 -1.863 -5.646 1.00 87.38 179 LEU A O 1
ATOM 1414 N N . LYS A 1 180 ? -17.317 -3.711 -6.854 1.00 92.94 180 LYS A N 1
ATOM 1415 C CA . LYS A 1 180 ? -18.698 -4.211 -6.853 1.00 92.94 180 LYS A CA 1
ATOM 1416 C C . LYS A 1 180 ? -19.190 -4.507 -5.433 1.00 92.94 180 LYS A C 1
ATOM 1418 O O . LYS A 1 180 ? -20.263 -4.043 -5.054 1.00 92.94 180 LYS A O 1
ATOM 1423 N N . MET A 1 181 ? -18.388 -5.206 -4.627 1.00 88.81 181 MET A N 1
ATOM 1424 C CA . MET A 1 181 ? -18.724 -5.495 -3.228 1.00 88.81 181 MET A CA 1
ATOM 1425 C C . MET A 1 181 ? -18.924 -4.207 -2.411 1.00 88.81 181 MET A C 1
ATOM 1427 O O . MET A 1 181 ? -19.858 -4.117 -1.610 1.00 88.81 181 MET A O 1
ATOM 1431 N N . LEU A 1 182 ? -18.082 -3.190 -2.627 1.00 84.44 182 LEU A N 1
ATOM 1432 C CA . LEU A 1 182 ? -18.231 -1.895 -1.962 1.00 84.44 182 LEU A CA 1
ATOM 1433 C C . LEU A 1 182 ? -19.513 -1.164 -2.386 1.00 84.44 182 LEU A C 1
ATOM 1435 O O . LEU A 1 182 ? -20.206 -0.601 -1.531 1.00 84.44 182 LEU A O 1
ATOM 1439 N N . ALA A 1 183 ? -19.854 -1.198 -3.676 1.00 90.62 183 ALA A N 1
ATOM 1440 C CA . ALA A 1 183 ? -21.086 -0.610 -4.194 1.00 90.62 183 ALA A CA 1
ATOM 1441 C C . ALA A 1 183 ? -22.336 -1.275 -3.584 1.00 90.62 183 ALA A C 1
ATOM 1443 O O . ALA A 1 183 ? -23.272 -0.582 -3.169 1.00 90.62 183 ALA A O 1
ATOM 1444 N N . ASP A 1 184 ? -22.330 -2.603 -3.446 1.00 93.06 184 ASP A N 1
ATOM 1445 C CA . ASP A 1 184 ? -23.432 -3.357 -2.838 1.00 93.06 184 ASP A CA 1
ATOM 1446 C C . ASP A 1 184 ? -23.552 -3.112 -1.322 1.00 93.06 184 ASP A C 1
ATOM 1448 O O . ASP A 1 184 ? -24.665 -2.965 -0.791 1.00 93.06 184 ASP A O 1
ATOM 1452 N N . GLN A 1 185 ? -22.428 -2.955 -0.609 1.00 87.88 185 GLN A N 1
ATOM 1453 C CA . GLN A 1 185 ? -22.458 -2.544 0.800 1.00 87.88 185 GLN A CA 1
ATOM 1454 C C . GLN A 1 185 ? -23.100 -1.163 0.985 1.00 87.88 185 GLN A C 1
ATOM 1456 O O . GLN A 1 185 ? -23.914 -0.980 1.898 1.00 87.88 185 GLN A O 1
ATOM 1461 N N . GLN A 1 186 ? -22.785 -0.192 0.121 1.00 88.44 186 GLN A N 1
ATOM 1462 C CA . GLN A 1 186 ? -23.396 1.137 0.205 1.00 88.44 186 GLN A CA 1
ATOM 1463 C C . GLN A 1 186 ? -24.907 1.099 -0.043 1.00 88.44 186 GLN A C 1
ATOM 1465 O O . GLN A 1 186 ? -25.663 1.778 0.663 1.00 88.44 186 GLN A O 1
ATOM 1470 N N . ARG A 1 187 ? -25.366 0.273 -0.992 1.00 93.06 187 ARG A N 1
ATOM 1471 C CA . ARG A 1 187 ? -26.800 0.066 -1.253 1.00 93.06 187 ARG A CA 1
ATOM 1472 C C . ARG A 1 187 ? -27.518 -0.490 -0.024 1.00 93.06 187 ARG A C 1
ATOM 1474 O O . ARG A 1 187 ? -28.554 0.045 0.373 1.00 93.06 187 ARG A O 1
ATOM 1481 N N . THR A 1 188 ? -26.929 -1.485 0.637 1.00 91.81 188 THR A N 1
ATOM 1482 C CA . THR A 1 188 ? -27.496 -2.090 1.854 1.00 91.81 188 THR A CA 1
ATOM 1483 C C . THR A 1 188 ? -27.622 -1.076 2.996 1.00 91.81 188 THR A C 1
ATOM 1485 O O . THR A 1 188 ? -28.675 -0.978 3.634 1.00 91.81 188 THR A O 1
ATOM 1488 N N . LEU A 1 189 ? -26.585 -0.263 3.231 1.00 88.31 189 LEU A N 1
ATOM 1489 C CA . LEU A 1 189 ? -26.616 0.780 4.264 1.00 88.31 189 LEU A CA 1
ATOM 1490 C C . LEU A 1 189 ? -27.672 1.856 3.971 1.00 88.31 189 LEU A C 1
ATOM 1492 O O . LEU A 1 189 ? -28.377 2.301 4.884 1.00 88.31 189 LEU A O 1
ATOM 1496 N N . ARG A 1 190 ? -27.817 2.253 2.701 1.00 93.00 190 ARG A N 1
ATOM 1497 C CA . ARG A 1 190 ? -28.825 3.230 2.269 1.00 93.00 190 ARG A CA 1
ATOM 1498 C C . ARG A 1 190 ? -30.249 2.703 2.464 1.00 93.00 190 ARG A C 1
ATOM 1500 O O . ARG A 1 190 ? -31.076 3.421 3.028 1.00 93.00 190 ARG A O 1
ATOM 1507 N N . ASN A 1 191 ? -30.518 1.453 2.082 1.00 95.94 191 ASN A N 1
ATOM 1508 C CA . ASN A 1 191 ? -31.835 0.826 2.250 1.00 95.94 191 ASN A CA 1
ATOM 1509 C C . ASN A 1 191 ? -32.232 0.713 3.727 1.00 95.94 191 ASN A C 1
ATOM 1511 O O . ASN A 1 191 ? -33.354 1.057 4.095 1.00 95.94 191 ASN A O 1
ATOM 1515 N N . ASN A 1 192 ? -31.295 0.332 4.600 1.00 94.31 192 ASN A N 1
ATOM 1516 C CA . ASN A 1 192 ? -31.560 0.220 6.036 1.00 94.31 192 ASN A CA 1
ATOM 1517 C C . ASN A 1 192 ? -31.874 1.593 6.674 1.00 94.31 192 ASN A C 1
ATOM 1519 O O . ASN A 1 192 ? -32.754 1.714 7.529 1.00 94.31 192 ASN A O 1
ATOM 1523 N N . LYS A 1 193 ? -31.212 2.667 6.212 1.00 93.25 193 LYS A N 1
ATOM 1524 C CA . LYS A 1 193 ? -31.506 4.043 6.650 1.00 93.25 193 LYS A CA 1
ATOM 1525 C C . LYS A 1 193 ? -32.907 4.501 6.227 1.00 93.25 193 LYS A C 1
ATOM 1527 O O . LYS A 1 193 ? -33.578 5.154 7.024 1.00 93.25 193 LYS A O 1
ATOM 1532 N N . ASN A 1 194 ? -33.348 4.157 5.015 1.00 94.88 194 ASN A N 1
ATOM 1533 C CA . ASN A 1 194 ? -34.701 4.467 4.545 1.00 94.88 194 ASN A CA 1
ATOM 1534 C C . ASN A 1 194 ? -35.769 3.692 5.329 1.00 94.88 194 ASN A C 1
ATOM 1536 O O . ASN A 1 194 ? -36.743 4.297 5.771 1.00 94.88 194 ASN A O 1
ATOM 1540 N N . ASN A 1 195 ? -35.551 2.401 5.597 1.00 95.56 195 ASN A N 1
ATOM 1541 C CA . ASN A 1 195 ? -36.516 1.578 6.334 1.00 95.56 195 ASN A CA 1
ATOM 1542 C C . ASN A 1 195 ? -36.747 2.100 7.769 1.00 95.56 195 ASN A C 1
ATOM 1544 O O . ASN A 1 195 ? -37.873 2.191 8.249 1.00 95.56 195 ASN A O 1
ATOM 1548 N N . ARG A 1 196 ? -35.682 2.575 8.433 1.00 93.19 196 ARG A N 1
ATOM 1549 C CA . ARG A 1 196 ? -35.782 3.225 9.755 1.00 93.19 196 ARG A CA 1
ATOM 1550 C C . ARG A 1 196 ? -36.527 4.563 9.755 1.00 93.19 196 ARG A C 1
ATOM 1552 O O . ARG A 1 196 ? -36.937 5.002 10.825 1.00 93.19 196 ARG A O 1
ATOM 1559 N N . ARG A 1 197 ? -36.632 5.244 8.610 1.00 93.81 197 ARG A N 1
ATOM 1560 C CA . ARG A 1 197 ? -37.413 6.486 8.479 1.00 93.81 197 ARG A CA 1
ATOM 1561 C C . ARG A 1 197 ? -38.890 6.193 8.241 1.00 93.81 197 ARG A C 1
ATOM 1563 O O . ARG A 1 197 ? -39.711 6.897 8.806 1.00 93.81 197 ARG A O 1
ATOM 1570 N N . GLY A 1 198 ? -39.200 5.151 7.467 1.00 92.19 198 GLY A N 1
ATOM 1571 C CA . GLY A 1 198 ? -40.578 4.709 7.237 1.00 92.19 198 GLY A CA 1
ATOM 1572 C C . GLY A 1 198 ? -41.270 4.234 8.514 1.00 92.19 198 GLY A C 1
ATOM 1573 O O . GLY A 1 198 ? -42.416 4.574 8.735 1.00 92.19 198 GLY A O 1
ATOM 1574 N N . ASN A 1 199 ? -40.551 3.550 9.409 1.00 91.44 199 ASN A N 1
ATOM 1575 C CA . ASN A 1 199 ? -41.123 3.000 10.647 1.00 91.44 199 ASN A CA 1
ATOM 1576 C C . ASN A 1 199 ? -41.348 4.030 11.780 1.00 91.44 199 ASN A C 1
ATOM 1578 O O . ASN A 1 199 ? -41.546 3.645 12.929 1.00 91.44 199 ASN A O 1
ATOM 1582 N N . LYS A 1 200 ? -41.189 5.330 11.501 1.00 86.94 200 LYS A N 1
ATOM 1583 C CA . LYS A 1 200 ? -41.378 6.428 12.470 1.00 86.94 200 LYS A CA 1
ATOM 1584 C C . LYS A 1 200 ? -42.579 7.323 12.146 1.00 86.94 200 LYS A C 1
ATOM 1586 O O . LYS A 1 200 ? -42.806 8.281 12.881 1.00 86.94 200 LYS A O 1
ATOM 1591 N N . LEU A 1 201 ? -43.264 7.044 11.041 1.00 76.62 201 LEU A N 1
ATOM 1592 C CA . LEU A 1 201 ? -44.513 7.673 10.617 1.00 76.62 201 LEU A CA 1
ATOM 1593 C C . LEU A 1 201 ? -45.654 6.704 10.923 1.00 76.62 201 LEU A C 1
ATOM 1595 O O . LEU A 1 201 ? -46.725 7.205 11.316 1.00 76.62 201 LEU A O 1
#

Organism: Niabella drilacis (strain DSM 25811 / CCM 8410 / CCUG 62505 / LMG 26954 / E90) (NCBI:txid1285928)

Solvent-accessible surface area (backbone atoms only — not comparable to full-atom values): 11300 Å² total; per-residue (Å²): 134,64,77,71,61,59,59,65,56,54,52,65,57,51,53,53,52,52,50,52,51,53,52,50,52,50,52,49,52,55,51,58,75,69,58,58,92,85,55,71,77,50,62,67,50,40,54,48,36,52,49,53,49,48,54,52,49,53,49,49,64,60,46,50,59,60,47,49,54,52,51,55,50,46,75,74,42,91,87,76,77,80,51,70,64,55,52,49,54,49,51,50,50,53,50,54,51,53,49,54,50,53,49,52,51,33,54,46,50,43,71,68,47,74,52,69,59,56,52,49,54,43,53,49,48,45,54,71,47,52,49,57,50,52,52,52,50,53,40,51,54,39,53,47,55,50,50,42,42,77,68,66,79,46,92,67,64,71,68,58,51,54,51,39,53,53,51,40,54,52,48,51,53,48,50,52,54,49,52,50,53,53,54,53,52,51,50,54,54,52,52,54,54,51,52,64,56,61,76,75,115

Secondary structure (DSSP, 8-state):
--HHHHHHHHHHHHHHHHHHHHHHHHHHHHHHHT--TTS-THHHHHHHHHHHHHHHHHHHHHHHHHHHHHHHHHHHSSS--SSHHHHHHHHHHHHHHHHHHHHHHHHHHHTT--HHHHHHHHHHHIIIIIHHHHHHHHHHHHHHHHHHHHTTSS---HHHHHHHHHHHHHHHHHHHHHHHHHHHHHHHHHHHHHHHHHTT-

pLDDT: mean 76.49, std 11.43, range [50.16, 95.94]

Nearest PDB structures (foldseek):
  4nqi-assembly2_D  TM=3.232E-01  e=1.278E+00  Dictyostelium discoideum
  4nqi-assembly2_C  TM=3.442E-01  e=1.424E+00  Dictyostelium discoideum
  4nqi-assembly1_B  TM=3.410E-01  e=3.383E+00  Dictyostelium discoideum

Sequence (201 aa):
MGPSMILAQLTPFGWTLIAVMIVSVFIALKFLKRTNPESKPGCAGVAYVATICFILFLFVLVFLPLLSQRIYQGITGERSGGFLEWITVGGCFVMVSGMFYLMSWGIAFALGRNTRRFAAVGRQLLAWFLIPMAMLFMFSVLCYAVYLHFAGQKQQPFWVIAICLLFAVALFFGCWGYLKMLADQQRTLRNNKNNRRGNKL

Foldseek 3Di:
DDPVVVVVVVPVVVVVLVVLVVVLVVVLVVLVVPDDPPDDQQPNLLVNLVSVLVNLVVVCVVVVVVLVVVVVCVVPDDDDPDQPNVLSVLVVVLSVVVSVLSNVLSVCVNVVPPNVVVVVVSVVCCLVPNVLSVLVSLLSVLVVVLVCCVVVVDPDDPVVNVVSVVVNVVSVVVSVVSVVVVVVVVVVVVVVVVVVVVVVD

Mean predicted aligned error: 10.92 Å